Protein AF-A0A7W1HL58-F1 (afdb_monomer)

Radius of gyration: 35.04 Å; Cα contacts (8 Å, |Δi|>4): 341; chains: 1; bounding box: 116×53×66 Å

Secondary structure (DSSP, 8-state):
-B-SSEEEEEE-STT-EEEE-S-EEEBSSSEEEEEESEEEE-TT-EEEE-SSSPBEEEE-EETTTEESEESSSTT--SSSS-EEEET-BPPPEEGGGSPPSS--S---------S--------EEEEE-TTS-EEEEE---SHHHHHHHHTTPPP-TTS-------------STT-----------------------------

Mean predicted aligned error: 19.6 Å

Structure (mmCIF, N/CA/C/O backbone):
data_AF-A0A7W1HL58-F1
#
_entry.id   AF-A0A7W1HL58-F1
#
loop_
_atom_site.group_PDB
_atom_site.id
_atom_site.type_symbol
_atom_site.label_atom_id
_atom_site.label_alt_id
_atom_site.label_comp_id
_atom_site.label_asym_id
_atom_site.label_entity_id
_atom_site.label_seq_id
_atom_site.pdbx_PDB_ins_code
_atom_site.Cartn_x
_atom_site.Cartn_y
_atom_site.Cartn_z
_atom_site.occupancy
_atom_site.B_iso_or_equiv
_atom_site.auth_seq_id
_atom_site.auth_comp_id
_atom_site.auth_asym_id
_atom_site.auth_atom_id
_atom_site.pdbx_PDB_model_num
ATOM 1 N N . LEU A 1 1 ? -5.766 -13.980 3.258 1.00 51.47 1 LEU A N 1
ATOM 2 C CA . LEU A 1 1 ? -4.851 -13.888 2.097 1.00 51.47 1 LEU A CA 1
ATOM 3 C C . LEU A 1 1 ? -3.418 -14.002 2.617 1.00 51.47 1 LEU A C 1
ATOM 5 O O . LEU A 1 1 ? -3.117 -13.333 3.598 1.00 51.47 1 LEU A O 1
ATOM 9 N N . SER A 1 2 ? -2.584 -14.873 2.043 1.00 45.75 2 SER A N 1
ATOM 10 C CA . SER A 1 2 ? -1.165 -15.044 2.405 1.00 45.75 2 SER A CA 1
ATOM 11 C C . SER A 1 2 ? -0.360 -15.194 1.118 1.00 45.75 2 SER A C 1
ATOM 13 O O . SER A 1 2 ? -0.810 -15.899 0.219 1.00 45.75 2 SER A O 1
ATOM 15 N N . ALA A 1 3 ? 0.784 -14.522 1.026 1.00 51.44 3 ALA A N 1
ATOM 16 C CA . ALA A 1 3 ? 1.720 -14.614 -0.092 1.00 51.44 3 ALA A CA 1
ATOM 17 C C . ALA A 1 3 ? 3.081 -15.095 0.429 1.00 51.44 3 ALA A C 1
ATOM 19 O O . ALA A 1 3 ? 3.413 -14.829 1.585 1.00 51.44 3 ALA A O 1
ATOM 20 N N . ASP A 1 4 ? 3.863 -15.782 -0.403 1.00 55.06 4 ASP A N 1
ATOM 21 C CA . ASP A 1 4 ? 5.138 -16.379 0.023 1.00 55.06 4 ASP A CA 1
ATOM 22 C C . ASP A 1 4 ? 6.312 -15.379 0.025 1.00 55.06 4 ASP A C 1
ATOM 24 O O . ASP A 1 4 ? 7.315 -15.609 0.697 1.00 55.06 4 ASP A O 1
ATOM 28 N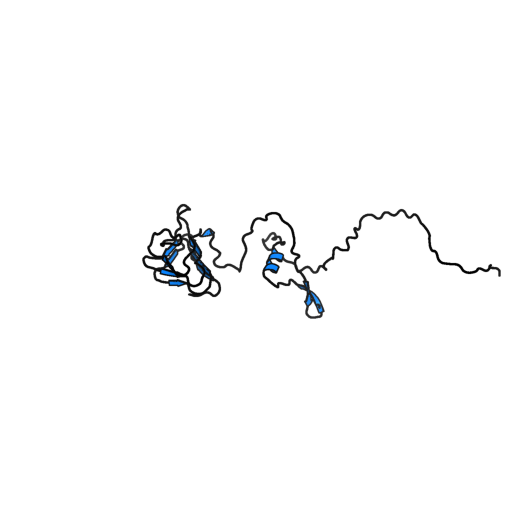 N . THR A 1 5 ? 6.182 -14.233 -0.658 1.00 68.81 5 THR A N 1
ATOM 29 C CA . THR A 1 5 ? 7.213 -13.170 -0.703 1.00 68.81 5 THR A CA 1
ATOM 30 C C . THR A 1 5 ? 6.641 -11.761 -0.541 1.00 68.81 5 THR A C 1
ATOM 32 O O . THR A 1 5 ? 7.075 -11.026 0.350 1.00 68.81 5 THR A O 1
ATOM 35 N N . THR A 1 6 ? 5.610 -11.397 -1.312 1.00 73.38 6 THR A N 1
ATOM 36 C CA . THR A 1 6 ? 4.953 -10.076 -1.236 1.00 73.38 6 THR A CA 1
ATOM 37 C C . THR A 1 6 ? 3.450 -10.193 -1.483 1.00 73.38 6 THR A C 1
ATOM 39 O O . THR A 1 6 ? 3.025 -10.866 -2.416 1.00 73.38 6 THR A O 1
ATOM 42 N N . LEU A 1 7 ? 2.634 -9.523 -0.667 1.00 84.88 7 LEU A N 1
ATOM 43 C CA . LEU A 1 7 ? 1.196 -9.361 -0.895 1.00 84.88 7 LEU A CA 1
ATOM 44 C C . LEU A 1 7 ? 0.950 -7.933 -1.374 1.00 84.88 7 LEU A C 1
ATOM 46 O O . LEU A 1 7 ? 1.293 -6.980 -0.676 1.00 84.88 7 LEU A O 1
ATOM 50 N N . LYS A 1 8 ? 0.359 -7.806 -2.560 1.00 87.81 8 LYS A N 1
ATOM 51 C CA . LYS A 1 8 ? 0.122 -6.538 -3.249 1.00 87.81 8 LYS A CA 1
ATOM 52 C C . LYS A 1 8 ? -1.385 -6.318 -3.416 1.00 87.81 8 LYS A C 1
ATOM 54 O O . LYS A 1 8 ? -2.057 -7.163 -4.002 1.00 87.81 8 LYS A O 1
ATOM 59 N N . LEU A 1 9 ? -1.909 -5.203 -2.910 1.00 90.94 9 LEU A N 1
ATOM 60 C CA . LEU A 1 9 ? -3.260 -4.710 -3.199 1.00 90.94 9 LEU A CA 1
ATOM 61 C C . LEU A 1 9 ? -3.124 -3.459 -4.063 1.00 90.94 9 LEU A C 1
ATOM 63 O O . LEU A 1 9 ? -2.576 -2.461 -3.602 1.00 90.94 9 LEU A O 1
ATOM 67 N N . TYR A 1 10 ? -3.554 -3.541 -5.320 1.00 90.06 10 TYR A N 1
ATOM 68 C CA . TYR A 1 10 ? -3.272 -2.520 -6.328 1.00 90.06 10 TYR A CA 1
ATOM 69 C C . TYR A 1 10 ? -4.544 -2.062 -7.028 1.00 90.06 10 TYR A C 1
ATOM 71 O O . TYR A 1 10 ? -5.264 -2.866 -7.617 1.00 90.06 10 TYR A O 1
ATOM 79 N N . ALA A 1 11 ? -4.754 -0.751 -7.017 1.00 90.94 11 ALA A N 1
ATOM 80 C CA . ALA A 1 11 ? -5.678 -0.048 -7.891 1.00 90.94 11 ALA A CA 1
ATOM 81 C C . ALA A 1 11 ? -4.971 1.191 -8.482 1.00 90.94 11 ALA A C 1
ATOM 83 O O . ALA A 1 11 ? -5.331 2.317 -8.149 1.00 90.94 11 ALA A O 1
ATOM 84 N N . PRO A 1 12 ? -3.920 1.021 -9.312 1.00 69.25 12 PRO A N 1
ATOM 85 C CA . PRO A 1 12 ? -3.182 2.138 -9.887 1.00 69.25 12 PRO A CA 1
ATOM 86 C C . PRO A 1 12 ? -4.006 2.771 -11.011 1.00 69.25 12 PRO A C 1
ATOM 88 O O . PRO A 1 12 ? -4.249 2.180 -12.061 1.00 69.25 12 PRO A O 1
ATOM 91 N N . GLY A 1 13 ? -4.470 3.986 -10.777 1.00 75.81 13 GLY A N 1
ATOM 92 C CA . GLY A 1 13 ? -5.226 4.786 -11.728 1.00 75.81 13 GLY A CA 1
ATOM 93 C C . GLY A 1 13 ? -5.722 6.037 -11.025 1.00 75.81 13 GLY A C 1
ATOM 94 O O . GLY A 1 13 ? -5.909 6.013 -9.816 1.00 75.81 13 GLY A O 1
ATOM 95 N N . SER A 1 14 ? -5.972 7.120 -11.759 1.00 79.94 14 SER A N 1
ATOM 96 C CA . SER A 1 14 ? -6.333 8.421 -11.166 1.00 79.94 14 SER A CA 1
ATOM 97 C C . SER A 1 14 ? -7.662 8.438 -10.392 1.00 79.94 14 SER A C 1
ATOM 99 O O . SER A 1 14 ? -7.991 9.446 -9.785 1.00 79.94 14 SER A O 1
ATOM 101 N N . ASN A 1 15 ? -8.429 7.341 -10.423 1.00 84.88 15 ASN A N 1
ATOM 102 C CA . ASN A 1 15 ? -9.637 7.112 -9.615 1.00 84.88 15 ASN A CA 1
ATOM 103 C C . ASN A 1 15 ? -9.564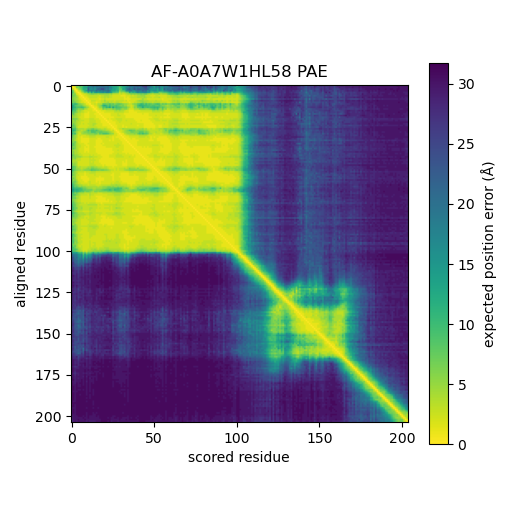 5.778 -8.845 1.00 84.88 15 ASN A C 1
ATOM 105 O O . ASN A 1 15 ? -10.584 5.185 -8.503 1.00 84.88 15 ASN A O 1
ATOM 109 N N . GLY A 1 16 ? -8.359 5.238 -8.677 1.00 92.00 16 GLY A N 1
ATOM 110 C CA . GLY A 1 16 ? -8.130 3.956 -8.038 1.00 92.00 16 GLY A CA 1
ATOM 111 C C . GLY A 1 16 ? -8.489 3.990 -6.561 1.00 92.00 16 GLY A C 1
ATOM 112 O O . GLY A 1 16 ? -8.022 4.855 -5.826 1.00 92.00 16 GLY A O 1
ATOM 113 N N . LEU A 1 17 ? -9.302 3.039 -6.117 1.00 93.81 17 LEU A N 1
ATOM 114 C CA . LEU A 1 17 ? -9.847 3.034 -4.768 1.00 93.81 17 LEU A CA 1
ATOM 115 C C . LEU A 1 17 ? -9.660 1.662 -4.124 1.00 93.81 17 LEU A C 1
ATOM 117 O O . LEU A 1 17 ? -9.978 0.635 -4.724 1.00 93.81 17 LEU A O 1
ATOM 121 N N . ILE A 1 18 ? -9.171 1.659 -2.886 1.00 96.94 18 ILE A N 1
ATOM 122 C CA . ILE A 1 18 ? -9.162 0.486 -2.012 1.00 96.94 18 ILE A CA 1
ATOM 123 C C . ILE A 1 18 ? -9.920 0.848 -0.736 1.00 96.94 18 ILE A C 1
ATOM 125 O O . ILE A 1 18 ? -9.506 1.741 0.002 1.00 96.94 18 ILE A O 1
ATOM 129 N N . GLU A 1 19 ? -11.008 0.129 -0.462 1.00 97.06 19 GLU A N 1
ATOM 130 C CA . GLU A 1 19 ? -11.821 0.314 0.742 1.00 97.06 19 GLU A CA 1
ATOM 131 C C . GLU A 1 19 ? -11.810 -0.941 1.608 1.00 97.06 19 GLU A C 1
ATOM 133 O O . GLU A 1 19 ? -12.173 -2.037 1.173 1.00 97.06 19 GLU A O 1
ATOM 138 N N . PHE A 1 20 ? -11.438 -0.768 2.871 1.00 97.88 20 PHE A N 1
ATOM 139 C CA . PHE A 1 20 ? -11.593 -1.788 3.894 1.00 97.88 20 PHE A CA 1
ATOM 140 C C . PHE A 1 20 ? -12.886 -1.524 4.655 1.00 97.88 20 PHE A C 1
ATOM 142 O O . PHE A 1 20 ? -12.957 -0.648 5.517 1.00 97.88 20 PHE A O 1
ATOM 149 N N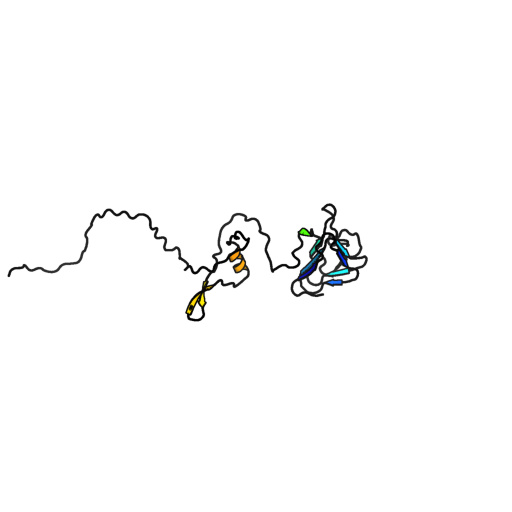 . ILE A 1 21 ? -13.910 -2.305 4.317 1.00 97.19 21 ILE A N 1
ATOM 150 C CA . ILE A 1 21 ? -15.265 -2.162 4.868 1.00 97.19 21 ILE A CA 1
ATOM 151 C C . ILE A 1 21 ? -15.540 -3.070 6.070 1.00 97.19 21 ILE A C 1
ATOM 153 O O . ILE A 1 21 ? -16.595 -3.002 6.694 1.00 97.19 21 ILE A O 1
ATOM 157 N N . SER A 1 22 ? -14.597 -3.954 6.377 1.00 97.62 22 SER A N 1
ATOM 158 C CA . SER A 1 22 ? -14.677 -4.929 7.457 1.00 97.62 22 SER A CA 1
ATOM 159 C C . SER A 1 22 ? -13.280 -5.262 7.955 1.00 97.62 22 SER A C 1
ATOM 161 O O . SER A 1 22 ? -12.301 -5.054 7.238 1.00 97.62 22 SER A O 1
ATOM 163 N N . ASN A 1 23 ? -13.186 -5.844 9.149 1.00 95.81 23 ASN A N 1
ATOM 164 C CA . ASN A 1 23 ? -11.908 -6.288 9.700 1.00 95.81 23 ASN A CA 1
ATOM 165 C C . ASN A 1 23 ? -11.234 -7.301 8.767 1.00 95.81 23 ASN A C 1
ATOM 167 O O . ASN A 1 23 ? -11.836 -8.306 8.385 1.00 95.81 23 ASN A O 1
ATOM 171 N N . VAL A 1 24 ? -9.978 -7.038 8.410 1.00 95.50 24 VAL A N 1
ATOM 172 C CA . VAL A 1 24 ? -9.198 -7.857 7.473 1.00 95.50 24 VAL A CA 1
ATOM 173 C C . VAL A 1 24 ? -7.841 -8.162 8.084 1.00 95.50 24 VAL A C 1
ATOM 175 O O . VAL A 1 24 ? -7.198 -7.281 8.643 1.00 95.50 24 VAL A O 1
ATOM 178 N N . THR A 1 25 ? -7.368 -9.396 7.916 1.00 93.94 25 THR A N 1
ATOM 179 C CA . THR A 1 25 ? -5.980 -9.763 8.223 1.00 93.94 25 THR A CA 1
ATOM 180 C C . THR A 1 25 ? -5.207 -10.004 6.933 1.00 93.94 25 THR A C 1
ATOM 182 O O . THR A 1 25 ? -5.484 -10.952 6.187 1.00 93.94 25 THR A O 1
ATOM 185 N N . LEU A 1 26 ? -4.198 -9.169 6.692 1.00 90.38 26 LEU A N 1
ATOM 186 C CA . LEU A 1 26 ? -3.188 -9.377 5.659 1.00 90.38 26 LEU A CA 1
ATOM 187 C C . LEU A 1 26 ? -2.067 -10.224 6.276 1.00 90.38 26 LEU A C 1
ATOM 189 O O . LEU A 1 26 ? -1.137 -9.703 6.886 1.00 90.38 26 LEU A O 1
ATOM 193 N N . GLY A 1 27 ? -2.214 -11.549 6.195 1.00 84.25 27 GLY A N 1
ATOM 194 C CA . GLY A 1 27 ? -1.360 -12.518 6.887 1.00 84.25 27 GLY A CA 1
ATOM 195 C C . GLY A 1 27 ? -0.090 -12.914 6.127 1.00 84.25 27 GLY A C 1
ATOM 196 O O . GLY A 1 27 ? 0.188 -12.423 5.032 1.00 84.25 27 GLY A O 1
ATOM 197 N N . GLY A 1 28 ? 0.672 -13.837 6.720 1.00 81.62 28 GLY A N 1
ATOM 198 C CA . GLY A 1 28 ? 1.943 -14.334 6.180 1.00 81.62 28 GLY A CA 1
ATOM 199 C C . GLY A 1 28 ? 3.129 -13.412 6.479 1.00 81.62 28 GLY A C 1
ATOM 200 O O . GLY A 1 28 ? 2.944 -12.244 6.815 1.00 81.62 28 GLY A O 1
ATOM 201 N N . ASN A 1 29 ? 4.350 -13.934 6.337 1.00 79.25 29 ASN A N 1
ATOM 202 C CA . ASN A 1 29 ? 5.592 -13.195 6.614 1.00 79.25 29 ASN A CA 1
ATOM 203 C C . ASN A 1 29 ? 6.082 -12.337 5.427 1.00 79.25 29 ASN A C 1
ATOM 205 O O . ASN A 1 29 ? 7.200 -11.833 5.435 1.00 79.25 29 ASN A O 1
ATOM 209 N N . SER A 1 30 ? 5.261 -12.209 4.384 1.00 81.25 30 SER A N 1
ATOM 210 C CA . SER A 1 30 ? 5.563 -11.410 3.201 1.00 81.25 30 SER A CA 1
ATOM 211 C C . SER A 1 30 ? 5.546 -9.908 3.485 1.00 81.25 30 SER A C 1
ATOM 213 O O . SER A 1 30 ? 4.781 -9.448 4.339 1.00 81.25 30 SER A O 1
ATOM 215 N N . ALA A 1 31 ? 6.274 -9.129 2.683 1.00 85.19 31 ALA A N 1
ATOM 216 C CA . ALA A 1 31 ? 6.055 -7.683 2.614 1.00 85.19 31 ALA A CA 1
ATOM 217 C C . ALA A 1 31 ? 4.613 -7.386 2.156 1.00 85.19 31 ALA A C 1
ATOM 219 O O . ALA A 1 31 ? 4.027 -8.171 1.396 1.00 85.19 31 ALA A O 1
ATOM 220 N N . LYS A 1 32 ? 4.019 -6.288 2.637 1.00 90.44 32 LYS A N 1
ATOM 221 C CA . LYS A 1 32 ? 2.657 -5.863 2.283 1.00 90.44 32 LYS A CA 1
ATOM 222 C C . LYS A 1 32 ? 2.724 -4.508 1.595 1.00 90.44 32 LYS A C 1
ATOM 224 O O . LYS A 1 32 ? 3.268 -3.577 2.171 1.00 90.44 32 LYS A O 1
ATOM 229 N N . ILE A 1 33 ? 2.156 -4.413 0.398 1.00 93.56 33 ILE A N 1
ATOM 230 C CA . ILE A 1 33 ? 2.075 -3.166 -0.365 1.00 93.56 33 ILE A CA 1
ATOM 231 C C . ILE A 1 33 ? 0.608 -2.881 -0.673 1.00 93.56 33 ILE A C 1
ATOM 233 O O . ILE A 1 33 ? -0.096 -3.740 -1.213 1.00 93.56 33 ILE A O 1
ATOM 237 N N . ILE A 1 34 ? 0.162 -1.675 -0.334 1.00 95.94 34 ILE A N 1
ATOM 238 C CA . ILE A 1 34 ? -1.179 -1.160 -0.612 1.00 95.94 34 ILE A CA 1
ATOM 239 C C . ILE A 1 34 ? -1.008 0.095 -1.468 1.00 95.94 34 ILE A C 1
ATOM 241 O O . ILE A 1 34 ? -0.488 1.092 -0.980 1.00 95.94 34 ILE A O 1
ATOM 245 N N . ALA A 1 35 ? -1.418 0.044 -2.735 1.00 95.25 35 ALA A N 1
ATOM 246 C CA . ALA A 1 35 ? -1.222 1.133 -3.692 1.00 95.25 35 ALA A CA 1
ATOM 247 C C . ALA A 1 35 ? -2.522 1.470 -4.439 1.00 95.25 35 ALA A C 1
ATOM 249 O O . ALA A 1 35 ? -3.033 0.655 -5.212 1.00 95.25 35 ALA A O 1
ATOM 250 N N . ALA A 1 36 ? -3.058 2.671 -4.223 1.00 93.75 36 ALA A N 1
ATOM 251 C CA . ALA A 1 36 ? -4.260 3.186 -4.888 1.00 93.75 36 ALA A CA 1
ATOM 252 C C . ALA A 1 36 ? -4.309 4.712 -4.809 1.00 93.75 36 ALA A C 1
ATOM 254 O O . ALA A 1 36 ? -3.700 5.279 -3.916 1.00 93.75 36 ALA A O 1
ATOM 255 N N . GLU A 1 37 ? -5.055 5.393 -5.682 1.00 94.19 37 GLU A N 1
ATOM 256 C CA . GLU A 1 37 ? -5.216 6.856 -5.575 1.00 94.19 37 GLU A CA 1
ATOM 257 C C . GLU A 1 37 ? -5.806 7.246 -4.217 1.00 94.19 37 GLU A C 1
ATOM 259 O O . GLU A 1 37 ? -5.381 8.226 -3.613 1.00 94.19 37 GLU A O 1
ATOM 264 N N . THR A 1 38 ? -6.767 6.468 -3.719 1.00 96.06 38 THR A N 1
ATOM 265 C CA . THR A 1 38 ? -7.356 6.640 -2.391 1.00 96.06 38 THR A CA 1
ATOM 266 C C . THR A 1 38 ? -7.429 5.307 -1.661 1.00 96.06 38 THR A C 1
ATOM 268 O O . THR A 1 38 ? -7.880 4.298 -2.210 1.00 96.06 38 THR A O 1
ATOM 271 N N . VAL A 1 39 ? -7.009 5.310 -0.398 1.00 98.00 39 VAL A N 1
ATOM 272 C CA . VAL A 1 39 ? -7.149 4.172 0.514 1.00 98.00 39 VAL A CA 1
ATOM 273 C C . VAL A 1 39 ? -8.024 4.606 1.675 1.00 98.00 39 VAL A C 1
ATOM 275 O O . VAL A 1 39 ? -7.687 5.558 2.372 1.00 98.00 39 VAL A O 1
ATOM 278 N N . THR A 1 40 ? -9.116 3.888 1.912 1.00 98.38 40 THR A N 1
ATOM 279 C CA . THR A 1 40 ? -10.029 4.159 3.024 1.00 98.38 40 THR A CA 1
ATOM 280 C C . THR A 1 40 ? -10.147 2.931 3.912 1.00 98.38 40 THR A C 1
ATOM 282 O O . THR A 1 40 ? -10.415 1.829 3.434 1.00 98.38 40 THR A O 1
ATOM 285 N N . ILE A 1 41 ? -9.990 3.118 5.221 1.00 98.50 41 ILE A N 1
ATOM 286 C CA . ILE A 1 41 ? -10.387 2.125 6.223 1.00 98.50 41 ILE A CA 1
ATOM 287 C C . ILE A 1 41 ? -11.614 2.693 6.925 1.00 98.50 41 ILE A C 1
ATOM 289 O O . ILE A 1 41 ? -11.512 3.738 7.559 1.00 98.50 41 ILE A O 1
ATOM 293 N N . PHE A 1 42 ? -12.782 2.065 6.783 1.00 98.38 42 PHE A N 1
ATOM 294 C CA . PHE A 1 42 ? -14.009 2.627 7.353 1.00 98.38 42 PHE A CA 1
ATOM 295 C C . PHE A 1 42 ? -14.009 2.634 8.885 1.00 98.38 42 PHE A C 1
ATOM 297 O O . PHE A 1 42 ? -13.193 1.991 9.545 1.00 98.38 42 PHE A O 1
ATOM 304 N N . ASP A 1 43 ? -14.930 3.404 9.456 1.00 98.38 43 ASP A N 1
ATOM 305 C CA . ASP A 1 43 ? -15.030 3.582 10.898 1.00 98.38 43 ASP A CA 1
ATOM 306 C C . ASP A 1 43 ? -15.166 2.259 11.655 1.00 98.38 43 ASP A C 1
ATOM 308 O O . ASP A 1 43 ? -15.936 1.373 11.282 1.00 98.38 43 ASP A O 1
ATOM 312 N N . GLY A 1 44 ? -14.391 2.122 12.731 1.00 96.88 44 GLY A N 1
ATOM 313 C CA . GLY A 1 44 ? -14.340 0.900 13.536 1.00 96.88 44 GLY A CA 1
ATOM 314 C C . GLY A 1 44 ? -13.711 -0.318 12.844 1.00 96.88 44 GLY A C 1
ATOM 315 O O . GLY A 1 44 ? -13.675 -1.389 13.453 1.00 96.88 44 GLY A O 1
ATOM 316 N N . VAL A 1 45 ? -13.202 -0.186 11.612 1.00 98.56 45 VAL A N 1
ATOM 317 C CA . VAL A 1 45 ? -12.520 -1.272 10.898 1.00 98.56 45 VAL A CA 1
ATOM 318 C C . VAL A 1 45 ? -11.039 -1.320 11.268 1.00 98.56 45 VAL A C 1
ATOM 320 O O . VAL A 1 45 ? -10.326 -0.317 11.237 1.00 98.56 45 VAL A O 1
ATOM 323 N N . VAL A 1 46 ? -10.559 -2.527 11.567 1.00 98.12 46 VAL A N 1
ATOM 324 C CA . VAL A 1 46 ? -9.152 -2.818 11.843 1.00 98.12 46 VAL A CA 1
ATOM 325 C C . VAL A 1 46 ? -8.570 -3.700 10.743 1.00 98.12 46 VAL A C 1
ATOM 327 O O . VAL A 1 46 ? -9.000 -4.840 10.534 1.00 98.12 46 VAL A O 1
ATOM 330 N N . VAL A 1 47 ? -7.535 -3.194 10.074 1.00 98.12 47 VAL A N 1
ATOM 331 C CA . VAL A 1 47 ? -6.725 -3.961 9.122 1.00 98.12 47 VAL A CA 1
ATOM 332 C C . VAL A 1 47 ? -5.472 -4.463 9.834 1.00 98.12 47 VAL A C 1
ATOM 334 O O . VAL A 1 47 ? -4.552 -3.710 10.142 1.00 98.12 47 VAL A O 1
ATOM 337 N N . THR A 1 48 ? -5.423 -5.758 10.123 1.00 97.25 48 THR A N 1
ATOM 338 C CA . THR A 1 48 ? -4.298 -6.381 10.826 1.00 97.25 48 THR A CA 1
ATOM 339 C C . THR A 1 48 ? -3.205 -6.767 9.839 1.00 97.25 48 THR A C 1
ATOM 341 O O . THR A 1 48 ? -3.413 -7.626 8.977 1.00 97.25 48 THR A O 1
ATOM 344 N N . ILE A 1 49 ? -2.021 -6.178 9.997 1.00 96.19 49 ILE A N 1
ATOM 345 C CA . ILE A 1 49 ? -0.821 -6.552 9.251 1.00 96.19 49 ILE A CA 1
ATOM 346 C C . ILE A 1 49 ? -0.091 -7.652 10.022 1.00 96.19 49 ILE A C 1
ATOM 348 O O . ILE A 1 49 ? 0.436 -7.426 11.113 1.00 96.19 49 ILE A O 1
ATOM 352 N N . GLY A 1 50 ? -0.120 -8.869 9.476 1.00 88.19 50 GLY A N 1
ATOM 353 C CA . GLY A 1 50 ? 0.594 -10.018 10.025 1.00 88.19 50 GLY A CA 1
ATOM 354 C C . GLY A 1 50 ? 2.067 -10.043 9.610 1.00 88.19 50 GLY A C 1
ATOM 355 O O . GLY A 1 50 ? 2.432 -9.512 8.563 1.00 88.19 50 GLY A O 1
ATOM 356 N N . GLY A 1 51 ? 2.895 -10.719 10.411 1.00 87.19 51 GLY A N 1
ATOM 357 C CA . GLY A 1 51 ? 4.350 -10.762 10.235 1.00 87.19 51 GLY A CA 1
ATOM 358 C C . GLY A 1 51 ? 5.069 -9.715 11.090 1.00 87.19 51 GLY A C 1
ATOM 359 O O . GLY A 1 51 ? 4.469 -9.122 11.984 1.00 87.19 51 GLY A O 1
ATOM 360 N N . GLN A 1 52 ? 6.370 -9.530 10.847 1.00 87.19 52 GLN A N 1
ATOM 361 C CA . GLN A 1 52 ? 7.186 -8.555 11.589 1.00 87.19 52 GLN A CA 1
ATOM 362 C C . GLN A 1 52 ? 7.296 -7.188 10.904 1.00 87.19 52 GLN A C 1
ATOM 364 O O . GLN A 1 52 ? 7.670 -6.221 11.561 1.00 87.19 52 GLN A O 1
ATOM 369 N N . LEU A 1 53 ? 7.017 -7.109 9.600 1.00 88.88 53 LEU A N 1
ATOM 370 C CA . LEU A 1 53 ? 7.202 -5.889 8.817 1.00 88.88 53 LEU A CA 1
ATOM 371 C C . LEU A 1 53 ? 5.884 -5.107 8.698 1.00 88.88 53 LEU A C 1
ATOM 373 O O . LEU A 1 53 ? 4.856 -5.728 8.409 1.00 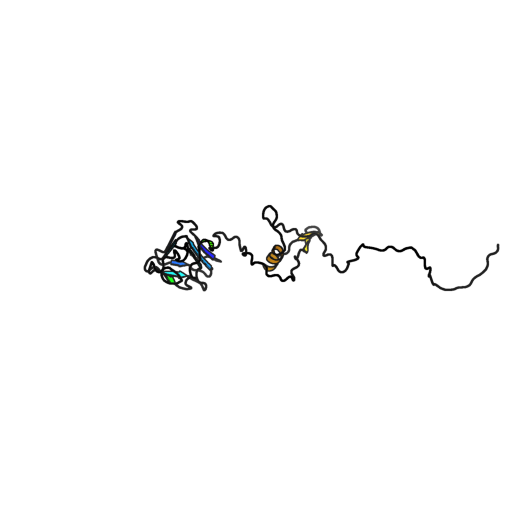88.88 53 LEU A O 1
ATOM 377 N N . PRO A 1 54 ? 5.900 -3.774 8.895 1.00 93.19 54 PRO A N 1
ATOM 378 C CA . PRO A 1 54 ? 4.749 -2.924 8.606 1.00 93.19 54 PRO A CA 1
ATOM 379 C C . PRO A 1 54 ? 4.403 -2.952 7.110 1.00 93.19 54 PRO A C 1
ATOM 381 O O . PRO A 1 54 ? 5.227 -3.322 6.273 1.00 93.19 54 PRO A O 1
ATOM 384 N N . ALA A 1 55 ? 3.175 -2.559 6.772 1.00 95.50 55 ALA A N 1
ATOM 385 C CA . ALA A 1 55 ? 2.764 -2.384 5.383 1.00 95.50 55 ALA A CA 1
ATOM 386 C C . ALA A 1 55 ? 3.279 -1.065 4.795 1.00 95.50 55 ALA A C 1
ATOM 388 O O . ALA A 1 55 ? 3.232 -0.028 5.457 1.00 95.50 55 ALA A O 1
ATOM 389 N N . ASP A 1 56 ? 3.683 -1.096 3.529 1.00 96.56 56 ASP A N 1
ATOM 390 C CA . ASP A 1 56 ? 3.948 0.100 2.737 1.00 96.56 56 ASP A CA 1
ATOM 391 C C . ASP A 1 56 ? 2.653 0.565 2.063 1.00 96.56 56 ASP A C 1
ATOM 393 O O . ASP A 1 56 ? 1.940 -0.225 1.432 1.00 96.56 56 ASP A O 1
ATOM 397 N N . VAL A 1 57 ? 2.337 1.851 2.219 1.00 97.44 57 VAL A N 1
ATOM 398 C CA . VAL A 1 57 ? 1.109 2.466 1.708 1.00 97.44 57 VAL A CA 1
ATOM 399 C C . VAL A 1 57 ? 1.475 3.564 0.719 1.00 97.44 57 VAL A C 1
ATOM 401 O O . VAL A 1 57 ? 2.251 4.460 1.043 1.00 97.44 57 VAL A O 1
ATOM 404 N N . TYR A 1 58 ? 0.893 3.502 -0.473 1.00 96.50 58 TYR A N 1
ATOM 405 C CA . TYR A 1 58 ? 1.107 4.461 -1.548 1.00 96.50 58 TYR A CA 1
ATOM 406 C C . TYR A 1 58 ? -0.231 5.051 -1.989 1.00 96.50 58 TYR A C 1
ATOM 408 O O . TYR A 1 58 ? -1.120 4.308 -2.420 1.00 96.50 58 TYR A O 1
ATOM 416 N N . THR A 1 59 ? -0.374 6.373 -1.870 1.00 96.12 59 THR A N 1
ATOM 417 C CA . THR A 1 59 ? -1.617 7.091 -2.188 1.00 96.12 59 THR A CA 1
ATOM 418 C C . THR A 1 59 ? -1.394 8.342 -3.014 1.00 96.12 59 THR A C 1
ATOM 420 O O . THR A 1 59 ? -0.294 8.888 -3.047 1.00 96.12 59 THR A O 1
ATOM 423 N N . GLY A 1 60 ? -2.455 8.840 -3.649 1.00 93.50 60 GLY A N 1
ATOM 424 C CA . GLY A 1 60 ? -2.464 10.212 -4.143 1.00 93.50 60 GLY A CA 1
ATOM 425 C C . GLY A 1 60 ? -2.359 11.214 -2.988 1.00 93.50 60 GLY A C 1
ATOM 426 O O . GLY A 1 60 ? -2.577 10.871 -1.821 1.00 93.50 60 GLY A O 1
ATOM 427 N N . PHE A 1 61 ? -2.025 12.461 -3.315 1.00 92.44 61 PHE A N 1
ATOM 428 C CA . PHE A 1 61 ? -1.919 13.558 -2.353 1.00 92.44 61 PHE A CA 1
ATOM 429 C C . PHE A 1 61 ? -2.796 14.730 -2.787 1.00 92.44 61 PHE A C 1
ATOM 431 O O . PHE A 1 61 ? -2.796 15.143 -3.947 1.00 92.44 61 PHE A O 1
ATOM 438 N N . GLU A 1 62 ? -3.544 15.291 -1.847 1.00 87.56 62 GLU A N 1
ATOM 439 C CA . GLU A 1 62 ? -4.271 16.541 -2.027 1.00 87.56 62 GLU A CA 1
ATOM 440 C C . GLU A 1 62 ? -3.351 17.716 -1.711 1.00 87.56 62 GLU A C 1
ATOM 442 O O . GLU A 1 62 ? -2.697 17.761 -0.667 1.00 87.56 62 GLU A O 1
ATOM 447 N N . GLY A 1 63 ? -3.246 18.653 -2.658 1.00 85.19 63 GLY A N 1
ATOM 448 C CA . GLY A 1 63 ? -2.359 19.812 -2.530 1.00 85.19 63 GLY A CA 1
ATOM 449 C C . GLY A 1 63 ? -0.867 19.467 -2.430 1.00 85.19 63 GLY A C 1
ATOM 450 O O . GLY A 1 63 ? -0.078 20.348 -2.118 1.00 85.19 63 GLY A O 1
ATOM 451 N N . GLY A 1 64 ? -0.478 18.210 -2.683 1.00 83.81 64 GLY A N 1
ATOM 452 C CA . GLY A 1 64 ? 0.900 17.723 -2.549 1.00 83.81 64 GLY A CA 1
ATOM 453 C C . GLY A 1 64 ? 1.362 17.461 -1.110 1.00 83.81 64 GLY A C 1
ATOM 454 O O . GLY A 1 64 ? 2.493 17.031 -0.919 1.00 83.81 64 GLY A O 1
ATOM 455 N N . GLU A 1 65 ? 0.509 17.687 -0.108 1.00 87.25 65 GLU A N 1
ATOM 456 C CA . GLU A 1 65 ? 0.892 17.603 1.311 1.00 87.25 65 GLU A CA 1
ATOM 457 C C . GLU A 1 65 ? 0.064 16.579 2.090 1.00 87.25 65 GLU A C 1
ATOM 459 O O . GLU A 1 65 ? 0.596 15.875 2.948 1.00 87.25 65 GLU A O 1
ATOM 464 N N . VAL A 1 66 ? -1.233 16.466 1.787 1.00 92.12 66 VAL A N 1
ATOM 465 C CA . VAL A 1 66 ? -2.150 15.605 2.540 1.00 92.12 66 VAL A CA 1
ATOM 466 C C . VAL A 1 66 ? -2.355 14.294 1.785 1.00 92.12 66 VAL A C 1
ATOM 468 O O . VAL A 1 66 ? -2.886 14.325 0.674 1.00 92.12 66 VAL A O 1
ATOM 471 N N . PRO A 1 67 ? -1.989 13.130 2.346 1.00 95.19 67 PRO A N 1
ATOM 472 C CA . PRO A 1 67 ? -2.236 11.863 1.678 1.00 95.19 67 PRO A CA 1
ATOM 473 C C . PRO A 1 67 ? -3.738 11.566 1.616 1.00 95.19 67 PRO A C 1
ATOM 475 O O . PRO A 1 67 ? -4.480 11.772 2.583 1.00 95.19 67 PRO A O 1
ATOM 478 N N . LYS A 1 68 ? -4.182 10.981 0.503 1.00 96.38 68 LYS A N 1
ATOM 479 C CA . LYS A 1 68 ? -5.525 10.405 0.318 1.00 96.38 68 LYS A CA 1
ATOM 480 C C . LYS A 1 68 ? -5.645 9.037 1.004 1.00 96.38 68 LYS A C 1
ATOM 482 O O . LYS A 1 68 ? -6.100 8.047 0.430 1.00 96.38 68 LYS A O 1
ATOM 487 N N . ALA A 1 69 ? -5.183 8.993 2.248 1.00 97.81 69 ALA A N 1
ATOM 488 C CA . ALA A 1 69 ? -5.126 7.842 3.130 1.00 97.81 69 ALA A CA 1
ATOM 489 C C . ALA A 1 69 ? -6.113 8.070 4.286 1.00 97.81 69 ALA A C 1
ATOM 491 O O . ALA A 1 69 ? -5.760 8.606 5.338 1.00 97.81 69 ALA A O 1
ATOM 492 N N . ASN A 1 70 ? -7.375 7.712 4.058 1.00 98.19 70 ASN A N 1
ATOM 493 C CA . ASN A 1 70 ? -8.507 7.979 4.941 1.00 98.19 70 ASN A CA 1
ATOM 494 C C . ASN A 1 70 ? -8.585 6.926 6.054 1.00 98.19 70 ASN A C 1
ATOM 496 O O . ASN A 1 70 ? -9.323 5.942 5.948 1.00 98.19 70 ASN A O 1
ATOM 500 N N . TYR A 1 71 ? -7.759 7.112 7.081 1.00 98.56 71 TYR A N 1
ATOM 501 C CA . TYR A 1 71 ? -7.719 6.316 8.309 1.00 98.56 71 TYR A CA 1
ATOM 502 C C . TYR A 1 71 ? -6.952 7.044 9.418 1.00 98.56 71 TYR A C 1
ATOM 504 O O . TYR A 1 71 ? -6.253 8.030 9.176 1.00 98.56 71 TYR A O 1
ATOM 512 N N . THR A 1 72 ? -7.080 6.554 10.650 1.00 98.38 72 THR A N 1
ATOM 513 C CA . THR A 1 72 ? -6.406 7.089 11.838 1.00 98.38 72 THR A CA 1
ATOM 514 C C . THR A 1 72 ? -5.082 6.370 12.111 1.00 98.38 72 THR A C 1
ATOM 516 O O . THR A 1 72 ? -5.002 5.138 12.088 1.00 98.38 72 THR A O 1
ATOM 519 N N . GLY A 1 73 ? -4.051 7.147 12.462 1.00 97.44 73 GLY A N 1
ATOM 520 C CA . GLY A 1 73 ? -2.713 6.644 12.793 1.00 97.44 73 GLY A CA 1
ATOM 521 C C . GLY A 1 73 ? -1.871 6.319 11.556 1.00 97.44 73 GLY A C 1
ATOM 522 O O . GLY A 1 73 ? -2.350 6.405 10.431 1.00 97.44 73 GLY A O 1
ATOM 523 N N . PHE A 1 74 ? -0.597 5.967 11.764 1.00 97.31 74 PHE A N 1
ATOM 524 C CA . PHE A 1 74 ? 0.326 5.521 10.702 1.00 97.31 74 PHE A CA 1
ATOM 525 C C . PHE A 1 74 ? 0.388 6.453 9.477 1.00 97.31 74 PHE A C 1
ATOM 527 O O . PHE A 1 74 ? 0.423 5.997 8.338 1.00 97.31 74 PHE A O 1
ATOM 534 N N . GLY A 1 75 ? 0.325 7.768 9.708 1.00 95.19 75 GLY A N 1
ATOM 535 C CA . GLY A 1 75 ? 0.376 8.783 8.652 1.00 95.19 75 GLY A CA 1
ATOM 536 C C . GLY A 1 75 ? -0.907 8.953 7.826 1.00 95.19 75 GLY A C 1
ATOM 537 O O . GLY A 1 75 ? -0.887 9.709 6.860 1.00 95.19 75 GLY A O 1
ATOM 538 N N . GLY A 1 76 ? -2.011 8.290 8.185 1.00 96.62 76 GLY A N 1
ATOM 539 C CA . GLY A 1 76 ? -3.329 8.580 7.619 1.00 96.62 76 GLY A CA 1
ATOM 540 C C . GLY A 1 76 ? -3.823 9.982 7.994 1.00 96.62 76 GLY A C 1
ATOM 541 O O . GLY A 1 76 ? -3.385 10.570 8.985 1.00 96.62 76 GLY A O 1
ATOM 542 N N . ASN A 1 77 ? -4.749 10.526 7.207 1.00 96.81 77 ASN A N 1
ATOM 543 C CA . ASN A 1 77 ? -5.255 11.891 7.378 1.00 96.81 77 ASN A CA 1
ATOM 544 C C . ASN A 1 77 ? -6.317 12.037 8.490 1.00 96.81 77 ASN A C 1
ATOM 546 O O . ASN A 1 77 ? -6.784 13.144 8.749 1.00 96.81 77 ASN A O 1
ATOM 550 N N . GLY A 1 78 ? -6.709 10.941 9.149 1.00 97.25 78 GLY A N 1
ATOM 551 C CA . GLY A 1 78 ? -7.666 10.947 10.258 1.00 97.25 78 GLY A CA 1
ATOM 552 C C . GLY A 1 78 ? -9.127 11.168 9.860 1.00 97.25 78 GLY A C 1
ATOM 553 O O . GLY A 1 78 ? -9.959 11.364 10.741 1.00 97.25 78 GLY A O 1
ATOM 554 N N . SER A 1 79 ? -9.472 11.121 8.567 1.00 97.75 79 SER A N 1
ATOM 555 C CA . SER A 1 79 ? -10.857 11.310 8.107 1.00 97.75 79 SER A CA 1
ATOM 556 C C . SER A 1 79 ? -11.819 10.207 8.571 1.00 97.75 79 SER A C 1
ATOM 558 O O . SER A 1 79 ? -13.031 10.418 8.545 1.00 97.75 79 SER A O 1
ATOM 560 N N . THR A 1 80 ? -11.306 9.043 8.971 1.00 98.44 80 THR A N 1
ATOM 561 C CA . THR A 1 80 ? -12.078 7.939 9.557 1.00 98.44 80 THR A CA 1
ATOM 562 C C . THR A 1 80 ? -11.370 7.405 10.802 1.00 98.44 80 THR A C 1
ATOM 564 O O . THR A 1 80 ? -10.162 7.575 10.985 1.00 98.44 80 THR A O 1
ATOM 567 N N . THR A 1 81 ? -12.116 6.699 11.647 1.00 98.50 81 THR A N 1
ATOM 568 C CA . THR A 1 81 ? -11.621 6.009 12.851 1.00 98.50 81 THR A CA 1
ATOM 569 C C . THR A 1 81 ? -11.031 4.625 12.569 1.00 98.50 81 THR A C 1
ATOM 571 O O . THR A 1 81 ? -10.496 3.994 13.482 1.00 98.50 81 THR A O 1
ATOM 574 N N . GLY A 1 82 ? -11.117 4.140 11.326 1.00 98.56 82 GLY A N 1
ATOM 575 C CA . GLY A 1 82 ? -10.468 2.900 10.911 1.00 98.56 82 GLY A CA 1
ATOM 576 C C . GLY A 1 82 ? -8.948 2.977 11.058 1.00 98.56 82 GLY A C 1
ATOM 577 O O . GLY A 1 82 ? -8.373 4.065 11.014 1.00 98.56 82 GLY A O 1
ATOM 578 N N . THR A 1 83 ? -8.272 1.845 11.265 1.00 98.62 83 THR A N 1
ATOM 579 C CA . THR A 1 83 ? -6.821 1.844 11.525 1.00 98.62 83 THR A CA 1
ATOM 580 C C . THR A 1 83 ? -6.121 0.534 11.152 1.00 98.62 83 THR A C 1
ATOM 582 O O . THR A 1 83 ? -6.757 -0.500 10.922 1.00 98.62 83 THR A O 1
ATOM 585 N N . PHE A 1 84 ? -4.788 0.573 11.124 1.00 98.31 84 PHE A N 1
ATOM 586 C CA . PHE A 1 84 ? -3.944 -0.614 11.031 1.00 98.31 84 PHE A CA 1
ATOM 587 C C . PHE A 1 84 ? -3.615 -1.185 12.418 1.00 98.31 84 PHE A C 1
ATOM 589 O O . PHE A 1 84 ? -3.506 -0.464 13.406 1.00 98.31 84 PHE A O 1
ATOM 596 N N . ALA A 1 85 ? -3.412 -2.498 12.493 1.00 97.56 85 ALA A N 1
ATOM 597 C CA . ALA A 1 85 ? -2.955 -3.202 13.692 1.00 97.56 85 ALA A CA 1
ATOM 598 C C . ALA A 1 85 ? -1.837 -4.205 13.363 1.00 97.56 85 ALA A C 1
ATOM 600 O O . ALA A 1 85 ? -1.432 -4.357 12.207 1.00 97.56 85 ALA A O 1
ATOM 601 N N . GLY A 1 86 ? -1.344 -4.917 14.379 1.00 95.75 86 GLY A N 1
ATOM 602 C CA . GLY A 1 86 ? -0.228 -5.852 14.228 1.00 95.75 86 GLY A CA 1
ATOM 603 C C . GLY A 1 86 ? 1.080 -5.099 14.009 1.00 95.75 86 GLY A C 1
ATOM 604 O O . GLY A 1 86 ? 1.414 -4.223 14.803 1.00 95.75 86 GLY A O 1
ATOM 605 N N . ALA A 1 87 ? 1.797 -5.412 12.929 1.00 94.81 87 ALA A N 1
ATOM 606 C CA . ALA A 1 87 ? 2.997 -4.663 12.556 1.00 94.81 87 ALA A CA 1
ATOM 607 C C . ALA A 1 87 ? 2.695 -3.210 12.125 1.00 94.81 87 ALA A C 1
ATOM 609 O O . ALA A 1 87 ? 3.609 -2.393 12.069 1.00 94.81 87 ALA A O 1
ATOM 610 N N . GLY A 1 88 ? 1.425 -2.872 11.865 1.00 97.12 88 GLY A N 1
ATOM 611 C CA . GLY A 1 88 ? 1.011 -1.524 11.479 1.00 97.12 88 GLY A CA 1
ATOM 612 C C . GLY A 1 88 ? 1.387 -1.176 10.038 1.00 97.12 88 GLY A C 1
ATOM 613 O O . GLY A 1 88 ? 1.586 -2.061 9.205 1.00 97.12 88 GLY A O 1
ATOM 614 N N . ALA A 1 89 ? 1.472 0.118 9.744 1.00 97.31 89 ALA A N 1
ATOM 615 C CA . ALA A 1 89 ? 1.846 0.636 8.431 1.00 97.31 89 ALA A CA 1
ATOM 616 C C . ALA A 1 89 ? 2.916 1.730 8.540 1.00 97.31 89 ALA A C 1
ATOM 618 O O . ALA A 1 89 ? 3.028 2.412 9.559 1.00 97.31 89 ALA A O 1
ATOM 619 N N . ASN A 1 90 ? 3.698 1.898 7.480 1.00 96.75 90 ASN A N 1
ATOM 620 C CA . ASN A 1 90 ? 4.557 3.059 7.299 1.00 96.75 90 ASN A CA 1
ATOM 621 C C . ASN A 1 90 ? 3.719 4.275 6.874 1.00 96.75 90 ASN A C 1
ATOM 623 O O . ASN A 1 90 ? 2.594 4.128 6.392 1.00 96.75 90 ASN A O 1
ATOM 627 N N . ASN A 1 91 ? 4.273 5.480 7.038 1.00 96.25 91 ASN A N 1
ATOM 628 C CA . ASN A 1 91 ? 3.609 6.699 6.572 1.00 96.25 91 ASN A CA 1
ATOM 629 C C . ASN A 1 91 ? 3.367 6.630 5.052 1.00 96.25 91 ASN A C 1
ATOM 631 O O . ASN A 1 91 ? 4.298 6.250 4.330 1.00 96.25 91 ASN A O 1
ATOM 635 N N . PRO A 1 92 ? 2.185 7.051 4.558 1.00 96.75 92 PRO A N 1
ATOM 636 C CA . PRO A 1 92 ? 1.877 7.035 3.136 1.00 96.75 92 PRO A CA 1
ATOM 637 C C . PRO A 1 92 ? 2.939 7.756 2.314 1.00 96.75 92 PRO A C 1
ATOM 639 O O . PRO A 1 92 ? 3.387 8.844 2.681 1.00 96.75 92 PRO A O 1
ATOM 642 N N . GLN A 1 93 ? 3.331 7.140 1.207 1.00 95.50 93 GLN A N 1
ATOM 643 C CA . GLN A 1 93 ? 4.198 7.730 0.194 1.00 95.50 93 GLN A CA 1
ATOM 644 C C . GLN A 1 93 ? 3.377 8.078 -1.058 1.00 95.50 93 GLN A C 1
ATOM 646 O O . GLN A 1 93 ? 2.280 7.534 -1.237 1.00 95.50 93 GLN A O 1
ATOM 651 N N . PRO A 1 94 ? 3.870 8.976 -1.925 1.00 93.25 94 PRO A N 1
ATOM 652 C CA . PRO A 1 94 ? 3.198 9.299 -3.178 1.00 93.25 94 PRO A CA 1
ATOM 653 C C . PRO A 1 94 ? 2.988 8.064 -4.064 1.00 93.25 94 PRO A C 1
ATOM 655 O O . PRO A 1 94 ? 3.835 7.171 -4.120 1.00 93.25 94 PRO A O 1
ATOM 658 N N . ILE A 1 95 ? 1.852 7.990 -4.764 1.00 88.38 95 ILE A N 1
ATOM 659 C CA . ILE A 1 95 ? 1.503 6.839 -5.613 1.00 88.38 95 ILE A CA 1
ATOM 660 C C . ILE A 1 95 ? 2.496 6.632 -6.762 1.00 88.38 95 ILE A C 1
ATOM 662 O O . ILE A 1 95 ? 2.685 5.508 -7.219 1.00 88.38 95 ILE A O 1
ATOM 666 N N . GLU A 1 96 ? 3.172 7.691 -7.202 1.00 88.00 96 GLU A N 1
ATOM 667 C CA . GLU A 1 96 ? 4.252 7.636 -8.186 1.00 88.00 96 GLU A CA 1
ATOM 668 C C . GLU A 1 96 ? 5.511 6.906 -7.691 1.00 88.00 96 GLU A C 1
ATOM 670 O O . GLU A 1 96 ? 6.288 6.424 -8.515 1.00 88.00 96 GLU A O 1
ATOM 675 N N . ASP A 1 97 ? 5.694 6.779 -6.373 1.00 88.00 97 ASP A N 1
ATOM 676 C CA . ASP A 1 97 ? 6.778 6.006 -5.758 1.00 88.00 97 ASP A CA 1
ATOM 677 C C . ASP A 1 97 ? 6.380 4.546 -5.499 1.00 88.00 97 ASP A C 1
ATOM 679 O O . ASP A 1 97 ? 7.206 3.748 -5.041 1.00 88.00 97 ASP A O 1
ATOM 683 N N . ALA A 1 98 ? 5.125 4.176 -5.786 1.00 85.94 98 ALA A N 1
ATOM 684 C CA . ALA A 1 98 ? 4.675 2.803 -5.639 1.00 85.94 98 ALA A CA 1
ATOM 685 C C . ALA A 1 98 ? 5.512 1.884 -6.540 1.00 85.94 98 ALA A C 1
ATOM 687 O O . ALA A 1 98 ? 5.674 2.163 -7.735 1.00 85.94 98 ALA A O 1
ATOM 688 N N . PRO A 1 99 ? 6.008 0.749 -6.020 1.00 83.88 99 PRO A N 1
ATOM 689 C CA . PRO A 1 99 ? 6.673 -0.220 -6.870 1.00 83.88 99 PRO A CA 1
ATOM 690 C C . PRO A 1 99 ? 5.691 -0.715 -7.945 1.00 83.88 99 PRO A C 1
ATOM 692 O O . PRO A 1 99 ? 4.477 -0.746 -7.713 1.00 83.88 99 PRO A O 1
ATOM 695 N N . PRO A 1 100 ? 6.167 -1.135 -9.125 1.00 80.12 100 PRO A N 1
ATOM 696 C CA . PRO A 1 100 ? 5.308 -1.751 -10.128 1.00 80.12 100 PRO A CA 1
ATOM 697 C C . PRO A 1 100 ? 4.512 -2.932 -9.549 1.00 80.12 100 PRO A C 1
ATOM 699 O O . PRO A 1 100 ? 5.011 -3.680 -8.698 1.00 80.12 100 PRO A O 1
ATOM 702 N N . PHE A 1 101 ? 3.268 -3.119 -10.011 1.00 75.19 101 PHE A N 1
ATOM 703 C CA . PHE A 1 101 ? 2.461 -4.288 -9.632 1.00 75.19 101 PHE A CA 1
ATOM 704 C C . PHE A 1 101 ? 3.224 -5.573 -9.970 1.00 75.19 101 PHE A C 1
ATOM 706 O O . PHE A 1 101 ? 3.559 -6.368 -9.085 1.00 75.19 101 PHE A O 1
ATOM 713 N N . ASP A 1 102 ? 3.630 -5.667 -11.233 1.00 66.75 102 ASP A N 1
ATOM 714 C CA . ASP A 1 102 ? 4.566 -6.657 -11.733 1.00 66.75 102 ASP A CA 1
ATOM 715 C C . ASP A 1 102 ? 5.982 -6.089 -11.621 1.00 66.75 102 ASP A C 1
ATOM 717 O O . ASP A 1 102 ? 6.535 -5.521 -12.563 1.00 66.75 102 ASP A O 1
ATOM 721 N N . GLU A 1 103 ? 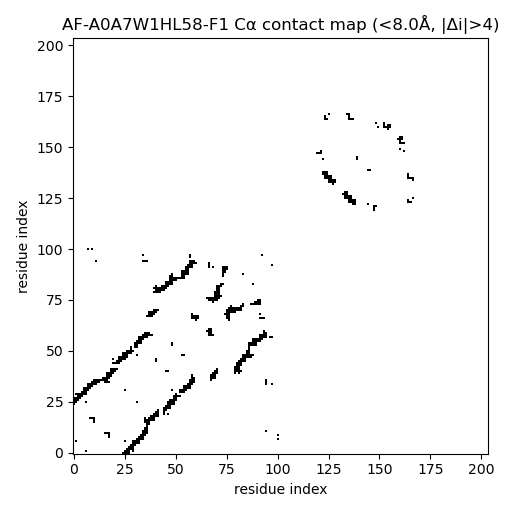6.595 -6.227 -10.450 1.00 51.72 103 GLU A N 1
ATOM 722 C CA . GLU A 1 103 ? 8.052 -6.253 -10.440 1.00 51.72 103 GLU A CA 1
ATOM 723 C C . GLU A 1 103 ? 8.466 -7.571 -11.091 1.00 51.72 103 GLU A C 1
ATOM 725 O O . GLU A 1 103 ? 8.350 -8.644 -10.496 1.00 51.72 103 GLU A O 1
ATOM 730 N N . ALA A 1 104 ? 9.007 -7.489 -12.308 1.00 43.84 104 ALA A N 1
ATOM 731 C CA . ALA A 1 104 ? 10.104 -8.388 -12.624 1.00 43.84 104 ALA A CA 1
ATOM 732 C C . ALA A 1 104 ? 11.132 -8.234 -11.485 1.00 43.84 104 ALA A C 1
ATOM 734 O O . ALA A 1 104 ? 11.372 -7.103 -11.056 1.00 43.84 104 ALA A O 1
ATOM 735 N N . PRO A 1 105 ? 11.688 -9.327 -10.945 1.00 33.25 105 PRO A N 1
ATOM 736 C CA . PRO A 1 105 ? 12.523 -9.277 -9.749 1.00 33.25 105 PRO A CA 1
ATOM 737 C C . PRO A 1 105 ? 13.616 -8.201 -9.886 1.00 33.25 105 PRO A C 1
ATOM 739 O O . PRO A 1 105 ? 14.473 -8.325 -10.751 1.00 33.25 105 PRO A O 1
ATOM 742 N N . PHE A 1 106 ? 13.536 -7.158 -9.046 1.00 32.78 106 PHE A N 1
ATOM 743 C CA . PHE A 1 106 ? 14.490 -6.058 -8.829 1.00 32.78 106 PHE A CA 1
ATOM 744 C C . PHE A 1 106 ? 15.172 -5.437 -10.070 1.00 32.78 106 PHE A C 1
ATOM 746 O O . PHE A 1 106 ? 16.157 -5.963 -10.586 1.00 32.78 106 PHE A O 1
ATOM 753 N N . VAL A 1 107 ? 14.787 -4.203 -10.421 1.00 34.44 107 VAL A N 1
ATOM 754 C CA . VAL A 1 107 ? 15.673 -3.255 -11.128 1.00 34.44 107 VAL A CA 1
ATOM 755 C C . VAL A 1 107 ? 16.056 -2.112 -10.172 1.00 34.44 107 VAL A C 1
ATOM 757 O O . VAL A 1 107 ? 15.231 -1.243 -9.899 1.00 34.44 107 VAL A O 1
ATOM 760 N N . PRO A 1 108 ? 17.268 -2.093 -9.584 1.00 36.03 108 PRO A N 1
ATOM 761 C CA . PRO A 1 108 ? 17.653 -1.017 -8.674 1.00 36.03 108 PRO A CA 1
ATOM 762 C C . PRO A 1 108 ? 17.785 0.332 -9.403 1.00 36.03 108 PRO A C 1
ATOM 764 O O . PRO A 1 108 ? 18.454 0.450 -10.430 1.00 36.03 108 PRO A O 1
ATOM 767 N N . LYS A 1 109 ? 17.148 1.357 -8.822 1.00 32.69 109 LYS A N 1
ATOM 768 C CA . LYS A 1 109 ? 17.247 2.786 -9.164 1.00 32.69 109 L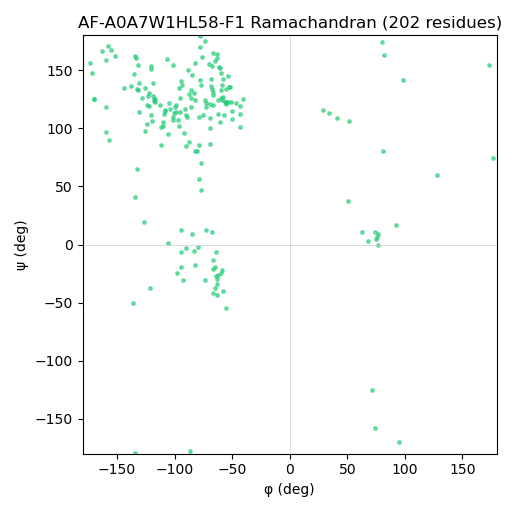YS A CA 1
ATOM 769 C C . LYS A 1 109 ? 18.718 3.216 -9.115 1.00 32.69 109 LYS A C 1
ATOM 771 O O . LYS A 1 109 ? 19.359 3.087 -8.075 1.00 32.69 109 LYS A O 1
ATOM 776 N N . ALA A 1 110 ? 19.251 3.707 -10.235 1.00 33.94 110 ALA A N 1
ATOM 777 C CA . ALA A 1 110 ? 20.642 4.138 -10.348 1.00 33.94 110 ALA A CA 1
ATOM 778 C C . ALA A 1 110 ? 20.972 5.217 -9.299 1.00 33.94 110 ALA A C 1
ATOM 780 O O . ALA A 1 110 ? 20.476 6.342 -9.372 1.00 33.94 110 ALA A O 1
ATOM 781 N N . VAL A 1 111 ? 21.813 4.874 -8.319 1.00 33.66 111 VAL A N 1
ATOM 782 C CA . VAL A 1 111 ? 22.469 5.859 -7.457 1.00 33.66 111 VAL A CA 1
ATOM 783 C C . VAL A 1 111 ? 23.556 6.537 -8.288 1.00 33.66 111 VAL A C 1
ATOM 785 O O . VAL A 1 111 ? 24.395 5.869 -8.890 1.00 33.66 111 VAL A O 1
ATOM 788 N N . ALA A 1 112 ? 23.506 7.866 -8.378 1.00 37.12 112 ALA A N 1
ATOM 789 C CA . ALA A 1 112 ? 24.504 8.641 -9.100 1.00 37.12 112 ALA A CA 1
ATOM 790 C C . ALA A 1 112 ? 25.902 8.323 -8.550 1.00 37.12 112 ALA A C 1
ATOM 792 O O . ALA A 1 112 ? 26.160 8.454 -7.352 1.00 37.12 112 ALA A O 1
ATOM 793 N N . SER A 1 113 ? 26.782 7.873 -9.443 1.00 33.28 113 SER A N 1
ATOM 794 C CA . SER A 1 113 ? 28.141 7.449 -9.140 1.00 33.28 113 SER A CA 1
ATOM 795 C C . SER A 1 113 ? 28.952 8.601 -8.544 1.00 33.28 113 SER A C 1
ATOM 797 O O . SER A 1 113 ? 29.392 9.508 -9.249 1.00 33.28 113 SER A O 1
ATOM 799 N N . GLY A 1 114 ? 29.184 8.537 -7.233 1.00 28.67 114 GLY A N 1
ATOM 800 C CA . GLY A 1 114 ? 30.339 9.163 -6.608 1.00 28.67 114 GLY A CA 1
ATOM 801 C C . GLY A 1 114 ? 31.599 8.444 -7.083 1.00 28.67 114 GLY A C 1
ATOM 802 O O . GLY A 1 114 ? 31.748 7.237 -6.917 1.00 28.67 114 GLY A O 1
ATOM 803 N N . THR A 1 115 ? 32.474 9.200 -7.730 1.00 42.81 115 THR A N 1
ATOM 804 C CA . THR A 1 115 ? 33.765 8.813 -8.293 1.00 42.81 115 THR A CA 1
ATOM 805 C C . THR A 1 115 ? 34.608 7.987 -7.313 1.00 42.81 115 THR A C 1
ATOM 807 O O . THR A 1 115 ? 34.957 8.468 -6.238 1.00 42.81 115 THR A O 1
ATOM 810 N N . GLY A 1 116 ? 34.994 6.767 -7.698 1.00 28.72 116 GLY A N 1
ATOM 811 C CA . GLY A 1 116 ? 35.879 5.927 -6.886 1.00 28.72 116 GLY A CA 1
ATOM 812 C C . GLY A 1 116 ? 36.103 4.543 -7.486 1.00 28.72 116 GLY A C 1
ATOM 813 O O . GLY A 1 116 ? 35.543 3.559 -7.025 1.00 28.72 116 GLY A O 1
ATOM 814 N N . ALA A 1 117 ? 36.907 4.472 -8.544 1.00 47.84 117 ALA A N 1
ATOM 815 C CA . ALA A 1 117 ? 37.274 3.235 -9.222 1.00 47.84 117 ALA A CA 1
ATOM 816 C C . ALA A 1 117 ? 38.040 2.262 -8.306 1.00 47.84 117 ALA A C 1
ATOM 818 O O . ALA A 1 117 ? 39.120 2.626 -7.849 1.00 47.84 117 ALA A O 1
ATOM 819 N N . THR A 1 118 ? 37.570 1.016 -8.129 1.00 39.53 118 THR A N 1
ATOM 820 C CA . THR A 1 118 ? 38.412 -0.205 -8.059 1.00 39.53 118 THR A CA 1
ATOM 821 C C . THR A 1 118 ? 37.560 -1.491 -8.097 1.00 39.53 118 THR A C 1
ATOM 823 O O . THR A 1 118 ? 36.746 -1.706 -7.211 1.00 39.53 118 THR A O 1
ATOM 826 N N . GLY A 1 119 ? 37.834 -2.410 -9.033 1.00 42.91 119 GLY A N 1
ATOM 827 C CA . GLY A 1 119 ? 37.551 -3.845 -8.848 1.00 42.91 119 GLY A CA 1
ATOM 828 C C . GLY A 1 119 ? 36.261 -4.411 -9.461 1.00 42.91 119 GLY A C 1
ATOM 829 O O . GLY A 1 119 ? 35.213 -3.786 -9.433 1.00 42.91 119 GLY A O 1
ATOM 830 N N . GLY A 1 120 ? 36.364 -5.642 -9.983 1.00 37.34 120 GLY A N 1
ATOM 831 C CA . GLY A 1 120 ? 35.217 -6.452 -10.417 1.00 37.34 120 GLY A CA 1
ATOM 832 C C . GLY A 1 120 ? 35.329 -6.986 -11.844 1.00 37.34 120 GLY A C 1
ATOM 833 O O . GLY A 1 120 ? 34.505 -6.673 -12.693 1.00 37.34 120 GLY A O 1
ATOM 834 N N . GLY A 1 121 ? 36.363 -7.778 -12.144 1.00 43.44 121 GLY A N 1
ATOM 835 C CA . GLY A 1 121 ? 36.474 -8.444 -13.442 1.00 43.44 121 GLY A CA 1
ATOM 836 C C . GLY A 1 121 ? 35.281 -9.369 -13.705 1.00 43.44 121 GLY A C 1
ATOM 837 O O . GLY A 1 121 ? 34.990 -10.262 -12.914 1.00 43.44 121 GLY A O 1
ATOM 838 N N . THR A 1 122 ? 34.626 -9.167 -14.845 1.00 48.22 122 THR A N 1
ATOM 839 C CA . THR A 1 122 ? 33.597 -10.028 -15.438 1.00 48.22 122 THR A CA 1
ATOM 840 C C . THR A 1 122 ? 34.096 -11.480 -15.495 1.00 48.22 122 THR A C 1
ATOM 842 O O . THR A 1 122 ? 34.973 -11.807 -16.300 1.00 48.22 122 THR A O 1
ATOM 845 N N . SER A 1 123 ? 33.558 -12.370 -14.657 1.00 51.75 123 SER A N 1
ATOM 846 C CA . SER A 1 123 ? 33.973 -13.781 -14.610 1.00 51.75 123 SER A CA 1
ATOM 847 C C . SER A 1 123 ? 33.365 -14.569 -15.784 1.00 51.75 123 SER A C 1
ATOM 849 O O . SER A 1 123 ? 32.451 -15.377 -15.637 1.00 51.75 123 SER A O 1
ATOM 851 N N . THR A 1 124 ? 33.842 -14.291 -17.000 1.00 54.38 124 THR A N 1
ATOM 852 C CA . THR A 1 124 ? 33.556 -15.108 -18.190 1.00 54.38 124 THR A CA 1
ATOM 853 C C . THR A 1 124 ? 34.511 -16.297 -18.208 1.00 54.38 124 THR A C 1
ATOM 855 O O . THR A 1 124 ? 35.726 -16.129 -18.120 1.00 54.38 124 THR A O 1
ATOM 858 N N . SER A 1 125 ? 33.971 -17.514 -18.275 1.00 50.47 125 SER A N 1
ATOM 859 C CA . SER A 1 125 ? 34.769 -18.742 -18.258 1.00 50.47 125 SER A CA 1
ATOM 860 C C . SER A 1 125 ? 34.536 -19.552 -19.524 1.00 50.47 125 SER A C 1
ATOM 862 O O . SER A 1 125 ? 33.483 -19.486 -20.153 1.00 50.47 125 SER A O 1
ATOM 864 N N . VAL A 1 126 ? 35.529 -20.345 -19.906 1.00 53.66 126 VAL A N 1
ATOM 865 C CA . VAL A 1 126 ? 35.406 -21.303 -21.002 1.00 53.66 126 VAL A CA 1
ATOM 866 C C . VAL A 1 126 ? 35.135 -22.668 -20.384 1.00 53.66 126 VAL A C 1
ATOM 868 O O . VAL A 1 126 ? 35.997 -23.210 -19.695 1.00 53.66 126 VAL A O 1
ATOM 871 N N . VAL A 1 127 ? 33.949 -23.225 -20.627 1.00 54.62 127 VAL A N 1
ATOM 872 C CA . VAL A 1 127 ? 33.546 -24.541 -20.101 1.00 54.62 127 VAL A CA 1
ATOM 873 C C . VAL A 1 127 ? 33.664 -25.619 -21.181 1.00 54.62 127 VAL A C 1
ATOM 875 O O . VAL A 1 127 ? 33.606 -25.339 -22.382 1.00 54.62 127 VAL A O 1
ATOM 878 N N . ASN A 1 128 ? 33.845 -26.874 -20.766 1.00 54.78 128 ASN A N 1
ATOM 879 C CA . ASN A 1 128 ? 33.880 -28.008 -21.689 1.00 54.78 128 ASN A CA 1
ATOM 880 C C . ASN A 1 128 ? 32.447 -28.395 -22.085 1.00 54.78 128 ASN A C 1
ATOM 882 O O . ASN A 1 128 ? 31.690 -28.926 -21.276 1.00 54.78 128 ASN A O 1
ATOM 886 N N . GLY A 1 129 ? 32.080 -28.135 -23.338 1.00 54.91 129 GLY A N 1
ATOM 887 C CA . GLY A 1 129 ? 30.803 -28.537 -23.919 1.00 54.91 129 GLY A CA 1
ATOM 888 C C . GLY A 1 129 ? 30.762 -30.017 -24.313 1.00 54.91 129 GLY A C 1
ATOM 889 O O . GLY A 1 129 ? 31.781 -30.717 -24.346 1.00 54.91 129 GLY A O 1
ATOM 890 N N . ARG A 1 130 ? 29.562 -30.505 -24.659 1.00 44.50 130 ARG A N 1
ATOM 891 C CA . ARG A 1 130 ? 29.355 -31.883 -25.144 1.00 44.50 130 ARG A CA 1
ATOM 892 C C . ARG A 1 130 ? 30.244 -32.148 -26.370 1.00 44.50 130 ARG A C 1
ATOM 894 O O . ARG A 1 130 ? 30.166 -31.426 -27.361 1.00 44.50 130 ARG A O 1
ATOM 901 N N . GLY A 1 131 ? 31.097 -33.172 -26.285 1.00 58.59 131 GLY A N 1
ATOM 902 C CA . GLY A 1 131 ? 32.062 -33.537 -27.334 1.00 58.59 131 GLY A CA 1
ATOM 903 C C . GLY A 1 131 ? 33.459 -32.913 -27.201 1.00 58.59 131 GLY A C 1
ATOM 904 O O . GLY A 1 131 ? 34.194 -32.882 -28.182 1.00 58.59 131 GLY A O 1
ATOM 905 N N . GLY A 1 132 ? 33.833 -32.388 -26.026 1.00 56.97 132 GLY A N 1
ATOM 906 C CA . GLY A 1 132 ? 35.192 -31.885 -25.760 1.00 56.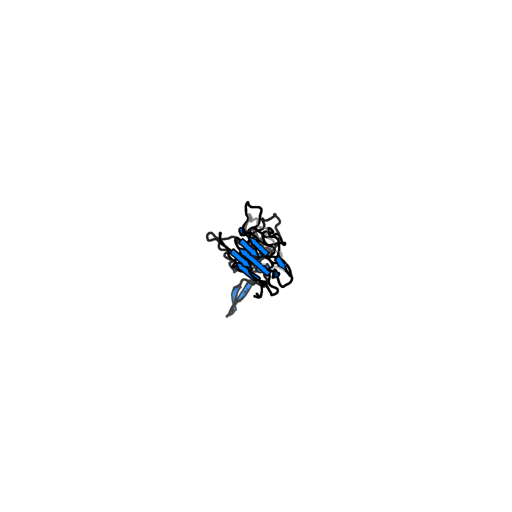97 132 GLY A CA 1
ATOM 907 C C . GLY A 1 132 ? 35.499 -30.512 -26.368 1.00 56.97 132 GLY A C 1
ATOM 908 O O . GLY A 1 132 ? 36.642 -30.059 -26.338 1.00 56.97 132 GLY A O 1
ATOM 909 N N . LYS A 1 133 ? 34.488 -29.825 -26.911 1.00 53.78 133 LYS A N 1
ATOM 910 C CA . LYS A 1 133 ? 34.630 -28.479 -27.476 1.00 53.78 133 LYS A CA 1
ATOM 911 C C . LYS A 1 133 ? 34.552 -27.430 -26.370 1.00 53.78 133 LYS A C 1
ATOM 913 O O . LYS A 1 133 ? 33.628 -27.444 -25.562 1.00 53.78 133 LYS A O 1
ATOM 918 N N . ARG A 1 134 ? 35.511 -26.503 -26.355 1.00 60.00 134 ARG A N 1
ATOM 919 C CA . ARG A 1 134 ? 35.505 -25.320 -25.485 1.00 60.00 134 ARG A CA 1
ATOM 920 C C . ARG A 1 134 ? 34.399 -24.367 -25.925 1.00 60.00 134 ARG A C 1
ATOM 922 O O . ARG A 1 134 ? 34.418 -23.920 -27.069 1.00 60.00 134 ARG A O 1
ATOM 929 N N . VAL A 1 135 ? 33.464 -24.063 -25.030 1.00 58.06 135 VAL A N 1
ATOM 930 C CA . VAL A 1 135 ? 32.383 -23.106 -25.288 1.00 58.06 135 VAL A CA 1
ATOM 931 C C . VAL A 1 135 ? 32.479 -21.936 -24.309 1.00 58.06 135 VAL A C 1
ATOM 933 O O . VAL A 1 135 ? 32.801 -22.149 -23.136 1.00 58.06 135 VAL A O 1
ATOM 936 N N . PRO A 1 136 ? 32.257 -20.696 -24.771 1.00 64.19 136 PRO A N 1
ATOM 937 C CA . PRO A 1 136 ? 32.191 -19.554 -23.875 1.00 64.19 136 PRO A CA 1
ATOM 938 C C . PRO A 1 136 ? 30.942 -19.680 -22.995 1.00 64.19 136 PRO A C 1
ATOM 940 O O . PRO A 1 136 ? 29.859 -20.003 -23.484 1.00 64.19 136 PRO A O 1
ATOM 943 N N . ALA A 1 137 ? 31.103 -19.455 -21.695 1.00 65.31 137 ALA A N 1
ATOM 944 C CA . ALA A 1 137 ? 30.025 -19.512 -20.722 1.00 65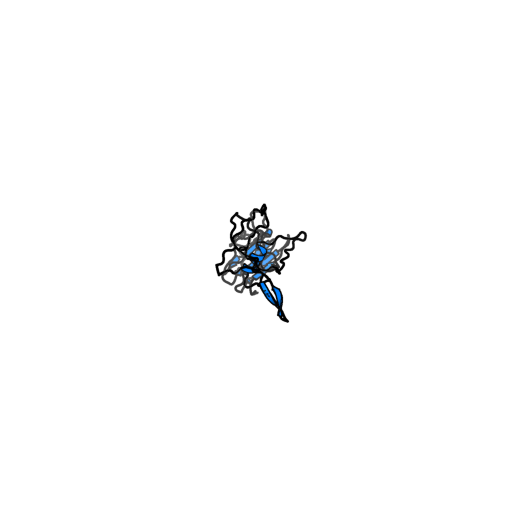.31 137 ALA A CA 1
ATOM 945 C C . ALA A 1 137 ? 30.083 -18.327 -19.759 1.00 65.31 137 ALA A C 1
ATOM 947 O O . ALA A 1 137 ? 31.146 -17.827 -19.379 1.00 65.31 137 ALA A O 1
ATOM 948 N N . ILE A 1 138 ? 28.893 -17.901 -19.356 1.00 74.00 138 ILE A N 1
ATOM 949 C CA . ILE A 1 138 ? 28.686 -16.950 -18.274 1.00 74.00 138 ILE A CA 1
ATOM 950 C C . ILE A 1 138 ? 28.293 -17.794 -17.070 1.00 74.00 138 ILE A C 1
ATOM 952 O O . ILE A 1 138 ? 27.254 -18.452 -17.091 1.00 74.00 138 ILE A O 1
ATOM 956 N N . ASN A 1 139 ? 29.149 -17.824 -16.056 1.00 66.69 139 ASN A N 1
ATOM 957 C CA . ASN A 1 139 ? 28.861 -18.535 -14.819 1.00 66.69 139 ASN A CA 1
ATOM 958 C C . ASN A 1 139 ? 28.285 -17.538 -13.815 1.00 66.69 139 ASN A C 1
ATOM 960 O O . ASN A 1 139 ? 28.906 -16.511 -13.557 1.00 66.69 139 ASN A O 1
ATOM 964 N N . ILE A 1 140 ? 27.114 -17.850 -13.263 1.00 71.81 140 ILE A N 1
ATOM 965 C CA . ILE A 1 140 ? 26.413 -17.015 -12.285 1.00 71.81 140 ILE A CA 1
ATOM 966 C C . ILE A 1 140 ? 26.276 -17.847 -11.013 1.00 71.81 140 ILE A C 1
ATOM 968 O O . ILE A 1 140 ? 25.510 -18.808 -10.984 1.00 71.81 140 ILE A O 1
ATOM 972 N N . GLY A 1 141 ? 27.065 -17.530 -9.990 1.00 61.62 141 GLY A N 1
ATOM 973 C CA . GLY A 1 141 ? 27.049 -18.231 -8.707 1.00 61.62 141 GLY A CA 1
ATOM 974 C C . GLY A 1 141 ? 26.210 -17.523 -7.648 1.00 61.62 141 GLY A C 1
ATOM 975 O O . GLY A 1 141 ? 25.739 -18.168 -6.714 1.00 61.62 141 GLY A O 1
ATOM 976 N N . ASN A 1 142 ? 26.023 -16.208 -7.774 1.00 50.28 142 ASN A N 1
ATOM 977 C CA . ASN A 1 142 ? 25.236 -15.392 -6.850 1.00 50.28 142 ASN A CA 1
ATOM 978 C C . ASN A 1 142 ? 24.754 -14.080 -7.510 1.00 50.28 142 ASN A C 1
ATOM 980 O O . ASN A 1 142 ? 25.181 -13.719 -8.605 1.00 50.28 142 ASN A O 1
ATOM 984 N N . THR A 1 143 ? 23.874 -13.345 -6.826 1.00 52.12 143 THR A N 1
ATOM 985 C CA . THR A 1 143 ? 23.303 -12.074 -7.313 1.00 52.12 143 THR A CA 1
ATOM 986 C C . THR A 1 143 ? 24.346 -10.968 -7.501 1.00 52.12 143 THR A C 1
ATOM 988 O O . THR A 1 143 ? 24.196 -10.130 -8.386 1.00 52.12 143 THR A O 1
ATOM 991 N N . GLY A 1 144 ? 25.431 -10.974 -6.723 1.00 59.84 144 GLY A N 1
ATOM 992 C CA . GLY A 1 144 ? 26.556 -10.056 -6.907 1.00 59.84 144 GLY A CA 1
ATOM 993 C C . GLY A 1 144 ? 27.269 -10.256 -8.246 1.00 59.84 144 GLY A C 1
ATOM 994 O O . GLY A 1 144 ? 27.667 -9.276 -8.870 1.00 59.84 144 GLY A O 1
ATOM 995 N N . ASP A 1 145 ? 27.341 -11.495 -8.745 1.00 64.38 145 ASP A N 1
ATOM 996 C CA . ASP A 1 145 ? 27.921 -11.788 -10.062 1.00 64.38 145 ASP A CA 1
ATOM 997 C C . ASP A 1 145 ? 27.090 -11.152 -11.187 1.00 64.38 145 ASP A C 1
ATOM 999 O O . ASP A 1 145 ? 27.649 -10.633 -12.147 1.00 64.38 145 ASP A O 1
ATOM 1003 N N . LEU A 1 146 ? 25.757 -11.133 -11.059 1.00 68.12 146 LEU A N 1
ATOM 1004 C CA . LEU A 1 146 ? 24.868 -10.463 -12.017 1.00 68.12 146 LEU A CA 1
ATOM 1005 C C . LEU A 1 146 ? 25.054 -8.945 -11.999 1.00 68.12 146 LEU A C 1
ATOM 1007 O O . LEU A 1 146 ? 25.108 -8.323 -13.056 1.00 68.12 146 LEU A O 1
ATOM 1011 N N . LEU A 1 147 ? 25.188 -8.357 -10.810 1.00 67.62 147 LEU A N 1
ATOM 1012 C CA . LEU A 1 147 ? 25.427 -6.922 -10.659 1.00 67.62 147 LEU A CA 1
ATOM 1013 C C . LEU A 1 147 ? 26.767 -6.519 -11.278 1.00 67.62 147 LEU A C 1
ATOM 1015 O O . LEU A 1 147 ? 26.816 -5.563 -12.044 1.00 67.62 147 LEU A O 1
ATOM 1019 N N . ALA A 1 148 ? 27.824 -7.299 -11.050 1.00 65.56 148 ALA A N 1
ATOM 1020 C CA . ALA A 1 148 ? 29.137 -7.062 -11.647 1.00 65.56 148 ALA A CA 1
ATOM 1021 C C . ALA A 1 148 ? 29.145 -7.198 -13.184 1.00 65.56 148 ALA A C 1
ATOM 1023 O O . ALA A 1 148 ? 29.967 -6.577 -13.857 1.00 65.56 148 ALA A O 1
ATOM 1024 N N . LEU A 1 149 ? 28.237 -7.996 -13.765 1.00 67.62 149 LEU A N 1
ATOM 1025 C CA . LEU A 1 149 ? 28.060 -8.078 -15.221 1.00 67.62 149 LEU A CA 1
ATOM 1026 C C . LEU A 1 149 ? 27.362 -6.842 -15.802 1.00 67.62 149 LEU A C 1
ATOM 1028 O O . LEU A 1 149 ? 27.610 -6.505 -16.958 1.00 67.62 149 LEU A O 1
ATOM 1032 N N . LEU A 1 150 ? 26.492 -6.192 -15.030 1.00 69.62 150 LEU A N 1
ATOM 1033 C CA . LEU A 1 150 ? 25.691 -5.050 -15.476 1.00 69.62 150 LEU A CA 1
ATOM 1034 C C . LEU A 1 150 ? 26.362 -3.702 -15.187 1.00 69.62 150 LEU A C 1
ATOM 1036 O O . LEU A 1 150 ? 26.204 -2.778 -15.978 1.00 69.62 150 LEU A O 1
ATOM 1040 N N . ASP A 1 151 ? 27.161 -3.610 -14.123 1.00 59.94 151 ASP A N 1
ATOM 1041 C CA . ASP A 1 151 ? 27.870 -2.394 -13.690 1.00 59.94 151 ASP A CA 1
ATOM 1042 C C . ASP A 1 151 ? 28.850 -1.845 -14.752 1.00 59.94 151 ASP A C 1
ATOM 1044 O O . ASP A 1 151 ? 29.125 -0.651 -14.815 1.00 59.94 151 ASP A O 1
ATOM 1048 N N . GLY A 1 152 ? 29.331 -2.704 -15.659 1.00 53.62 152 GLY A N 1
ATOM 1049 C CA . GLY A 1 152 ? 30.195 -2.319 -16.781 1.00 53.62 152 GLY A CA 1
ATOM 1050 C C . GLY A 1 152 ? 29.526 -2.313 -18.160 1.00 53.62 152 GLY A C 1
ATOM 1051 O O . GLY A 1 152 ? 30.210 -2.074 -19.158 1.00 53.62 152 GLY A O 1
ATOM 1052 N N . ALA A 1 153 ? 28.231 -2.628 -18.261 1.00 57.81 153 ALA A N 1
ATOM 1053 C CA . ALA A 1 153 ? 27.587 -2.905 -19.541 1.00 57.81 153 ALA A CA 1
ATOM 1054 C C . ALA A 1 153 ? 26.722 -1.730 -20.022 1.00 57.81 153 ALA A C 1
ATOM 1056 O O . ALA A 1 153 ? 25.719 -1.370 -19.412 1.00 57.81 153 ALA A O 1
ATOM 1057 N N . ALA A 1 154 ? 27.100 -1.136 -21.156 1.00 54.78 154 ALA A N 1
ATOM 1058 C CA . ALA A 1 154 ? 26.348 -0.042 -21.765 1.00 54.78 154 ALA A CA 1
ATOM 1059 C C . ALA A 1 154 ? 25.098 -0.557 -22.501 1.00 54.78 154 ALA A C 1
ATOM 1061 O O . ALA A 1 154 ? 25.161 -1.544 -23.241 1.00 54.78 154 ALA A O 1
ATOM 1062 N N . ALA A 1 155 ? 23.971 0.138 -22.330 1.00 63.81 155 ALA A N 1
ATOM 1063 C CA . ALA A 1 155 ? 22.750 -0.134 -23.081 1.00 63.81 155 ALA A CA 1
ATOM 1064 C C . ALA A 1 155 ? 22.922 0.241 -24.564 1.00 63.81 155 ALA A C 1
ATOM 1066 O O . ALA A 1 155 ? 23.486 1.286 -24.899 1.00 63.81 155 ALA A O 1
ATOM 1067 N N . GLY A 1 156 ? 22.440 -0.627 -25.453 1.00 59.09 156 GLY A N 1
ATOM 1068 C CA . GLY A 1 156 ? 22.435 -0.405 -26.893 1.00 59.09 156 GLY A CA 1
ATOM 1069 C C . GLY A 1 156 ? 21.382 0.619 -27.339 1.00 59.09 156 GLY A C 1
ATOM 1070 O O . GLY A 1 156 ? 20.561 1.062 -26.535 1.00 59.09 156 GLY A O 1
ATOM 1071 N N . PRO A 1 157 ? 21.357 0.980 -28.635 1.00 54.19 157 PRO A N 1
ATOM 1072 C CA . PRO A 1 157 ? 20.398 1.941 -29.191 1.00 54.19 157 PRO A CA 1
ATOM 1073 C C . PRO A 1 157 ? 18.924 1.545 -29.010 1.00 54.19 157 PRO A C 1
ATOM 1075 O O . PRO A 1 157 ? 18.051 2.404 -29.053 1.00 54.19 157 PRO A O 1
ATOM 1078 N N . ASP A 1 158 ? 18.644 0.255 -28.806 1.00 65.75 158 ASP A N 1
ATOM 1079 C CA . ASP A 1 158 ? 17.319 -0.291 -28.502 1.00 65.75 158 ASP A CA 1
ATOM 1080 C C . ASP A 1 158 ? 17.061 -0.448 -26.990 1.00 65.75 158 ASP A C 1
ATOM 1082 O O . ASP A 1 158 ? 16.108 -1.113 -26.586 1.00 65.75 158 ASP A O 1
ATOM 1086 N N . GLY A 1 159 ? 17.917 0.140 -26.149 1.00 61.84 159 GLY A N 1
ATOM 1087 C CA . GLY A 1 159 ? 17.828 0.098 -24.690 1.00 61.84 159 GLY A CA 1
ATOM 1088 C C . GLY A 1 159 ? 18.233 -1.240 -24.069 1.00 61.84 159 GLY A C 1
ATOM 1089 O O . GLY A 1 159 ? 18.119 -1.403 -22.856 1.00 61.84 159 GLY A O 1
ATOM 1090 N N . LYS A 1 160 ? 18.708 -2.210 -24.861 1.00 65.00 160 LYS A N 1
ATOM 1091 C CA . LYS A 1 160 ? 19.075 -3.542 -24.364 1.00 65.00 160 LYS A CA 1
ATOM 1092 C C . LYS A 1 160 ? 20.555 -3.642 -24.041 1.00 65.00 160 LYS A C 1
ATOM 1094 O O . LYS A 1 160 ? 21.409 -3.174 -24.790 1.00 65.00 160 LYS A O 1
ATOM 1099 N N . ILE A 1 161 ? 20.868 -4.335 -22.952 1.00 65.25 161 ILE A N 1
ATOM 1100 C CA . ILE A 1 161 ? 22.241 -4.674 -22.580 1.00 65.25 161 ILE A CA 1
ATOM 1101 C C . ILE A 1 161 ? 22.577 -6.039 -23.188 1.00 65.25 161 ILE A C 1
ATOM 1103 O O . ILE A 1 161 ? 21.959 -7.048 -22.851 1.00 65.25 161 ILE A O 1
ATOM 1107 N N . THR A 1 162 ? 23.552 -6.076 -24.100 1.00 65.62 162 THR A N 1
ATOM 1108 C CA . THR A 1 162 ? 24.008 -7.326 -24.730 1.00 65.62 162 THR A CA 1
ATOM 1109 C C . THR A 1 162 ? 25.303 -7.796 -24.080 1.00 65.62 162 THR A C 1
ATOM 1111 O O . THR A 1 162 ? 26.361 -7.202 -24.280 1.00 65.62 162 THR A O 1
ATOM 1114 N N . LEU A 1 163 ? 25.232 -8.894 -23.327 1.00 69.69 163 LEU A N 1
ATOM 1115 C CA . LEU A 1 163 ? 26.388 -9.513 -22.680 1.00 69.69 163 LEU A CA 1
ATOM 1116 C C . LEU A 1 163 ? 26.925 -10.643 -23.560 1.00 69.69 163 LEU A C 1
ATOM 1118 O O . LEU A 1 163 ? 26.264 -11.659 -23.766 1.00 69.69 163 LEU A O 1
ATOM 1122 N N . SER A 1 164 ? 28.136 -10.473 -24.084 1.00 63.19 164 SER A N 1
ATOM 1123 C CA . SER A 1 164 ? 28.808 -11.516 -24.861 1.00 63.19 164 SER A CA 1
ATOM 1124 C C . SER A 1 164 ? 29.802 -12.262 -23.982 1.00 63.19 164 SER A C 1
ATOM 1126 O O . SER A 1 164 ? 30.751 -11.671 -23.467 1.00 63.19 164 SER A O 1
ATOM 1128 N N . ALA A 1 165 ? 29.617 -13.573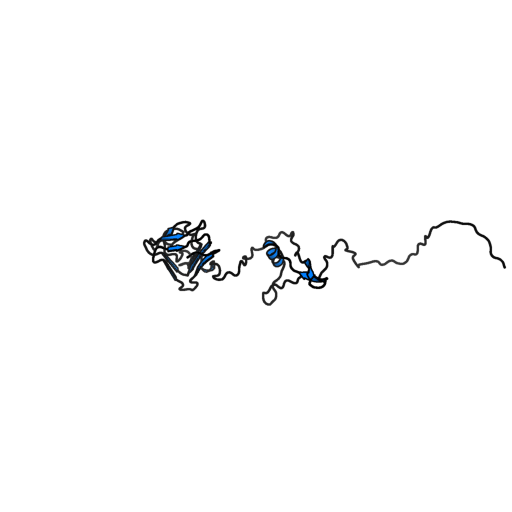 -23.832 1.00 59.41 165 ALA A N 1
ATOM 1129 C CA . ALA A 1 165 ? 30.620 -14.430 -23.217 1.00 59.41 165 ALA A CA 1
ATOM 1130 C C . ALA A 1 165 ? 31.889 -14.386 -24.082 1.00 59.41 165 ALA A C 1
ATOM 1132 O O . ALA A 1 165 ? 31.881 -14.817 -25.238 1.00 59.41 165 ALA A O 1
ATOM 1133 N N . SER A 1 166 ? 32.969 -13.802 -23.563 1.00 54.50 166 SER A N 1
ATOM 1134 C CA . SER A 1 166 ? 34.167 -13.612 -24.373 1.00 54.50 166 SER A CA 1
ATOM 1135 C C . SER A 1 166 ? 34.874 -14.954 -24.588 1.00 54.50 166 SER A C 1
ATOM 1137 O O . SER A 1 166 ? 35.355 -15.593 -23.655 1.00 54.50 166 SER A O 1
ATOM 1139 N N . THR A 1 167 ? 34.991 -15.394 -25.843 1.00 50.50 167 THR A N 1
ATOM 1140 C CA . THR A 1 167 ? 35.992 -16.397 -26.249 1.00 50.50 167 THR A CA 1
ATOM 1141 C C . THR A 1 167 ? 37.342 -15.696 -26.401 1.00 50.50 167 THR A C 1
ATOM 1143 O O . THR A 1 167 ? 37.954 -15.665 -27.462 1.00 50.50 167 THR A O 1
ATOM 1146 N N . GLY A 1 168 ? 37.779 -15.032 -25.337 1.00 43.78 168 GLY A N 1
ATOM 1147 C CA . GLY A 1 168 ? 39.028 -14.298 -25.294 1.00 43.78 168 GLY A CA 1
ATOM 1148 C C . GLY A 1 168 ? 39.828 -14.837 -24.136 1.00 43.78 168 GLY A C 1
ATOM 1149 O O . GLY A 1 168 ? 39.516 -14.533 -22.992 1.00 43.78 168 GLY A O 1
ATOM 1150 N N . ALA A 1 169 ? 40.836 -15.661 -24.433 1.00 43.84 169 ALA A N 1
ATOM 1151 C CA . ALA A 1 169 ? 41.848 -16.046 -23.462 1.00 43.84 169 ALA A CA 1
ATOM 1152 C C . ALA A 1 169 ? 42.212 -14.819 -22.626 1.00 43.84 169 ALA A C 1
ATOM 1154 O O . ALA A 1 169 ? 42.559 -13.792 -23.213 1.00 43.84 169 ALA A O 1
ATOM 1155 N N . SER A 1 170 ? 42.106 -14.934 -21.298 1.00 43.47 170 SER A N 1
ATOM 1156 C CA . SER A 1 170 ? 42.715 -13.993 -20.363 1.00 43.47 170 SER A CA 1
ATOM 1157 C C . SER A 1 170 ? 44.121 -13.705 -20.875 1.00 43.47 170 SER A C 1
ATOM 1159 O O . SER A 1 170 ? 45.023 -14.543 -20.789 1.00 43.47 170 SER A O 1
ATOM 1161 N N . ARG A 1 171 ? 44.289 -12.556 -21.534 1.00 45.66 171 ARG A N 1
ATOM 1162 C CA . ARG A 1 171 ? 45.603 -12.078 -21.925 1.00 45.66 171 ARG A CA 1
ATOM 1163 C C . ARG A 1 171 ? 46.151 -11.498 -20.646 1.00 45.66 171 ARG A C 1
ATOM 1165 O O . ARG A 1 171 ? 45.976 -10.318 -20.370 1.00 45.66 171 ARG A O 1
ATOM 1172 N N . ASN A 1 172 ? 46.748 -12.380 -19.850 1.00 41.62 172 ASN A N 1
ATOM 1173 C CA . ASN A 1 172 ? 47.643 -11.999 -18.781 1.00 41.62 172 ASN A CA 1
ATOM 1174 C C . ASN A 1 172 ? 48.566 -10.900 -19.329 1.00 41.62 172 ASN A C 1
ATOM 1176 O O . ASN A 1 172 ? 49.366 -11.138 -20.236 1.00 41.62 172 ASN A O 1
ATOM 1180 N N . SER A 1 173 ? 48.409 -9.686 -18.814 1.00 42.31 173 SER A N 1
ATOM 1181 C CA . SER A 1 173 ? 49.165 -8.506 -19.220 1.00 42.31 173 SER A CA 1
ATOM 1182 C C . SER A 1 173 ? 50.616 -8.516 -18.726 1.00 42.31 173 SER A C 1
ATOM 1184 O O . SER A 1 173 ? 51.323 -7.534 -18.925 1.00 42.31 173 SER A O 1
ATOM 1186 N N . ASN A 1 174 ? 51.135 -9.641 -18.220 1.00 43.88 174 ASN A N 1
ATOM 1187 C CA . ASN A 1 174 ? 52.575 -9.840 -18.003 1.00 43.88 174 ASN A CA 1
ATOM 1188 C C . ASN A 1 174 ? 53.408 -9.923 -19.303 1.00 43.88 174 ASN A C 1
ATOM 1190 O O . ASN A 1 174 ? 54.585 -10.274 -19.263 1.00 43.88 174 ASN A O 1
ATOM 1194 N N . GLY A 1 175 ? 52.828 -9.598 -20.461 1.00 42.81 175 GLY A N 1
ATOM 1195 C CA . GLY A 1 175 ? 53.487 -9.640 -21.763 1.00 42.81 175 GLY A CA 1
ATOM 1196 C C . GLY A 1 175 ? 53.239 -8.410 -22.632 1.00 42.81 175 GLY A C 1
ATOM 1197 O O . GLY A 1 175 ? 53.041 -8.570 -23.833 1.00 42.81 175 GLY A O 1
ATOM 1198 N N . ILE A 1 176 ? 53.251 -7.186 -22.087 1.00 41.31 176 ILE A N 1
ATOM 1199 C CA . ILE A 1 176 ? 53.409 -5.989 -22.933 1.00 41.31 176 ILE A CA 1
ATOM 1200 C C . ILE A 1 176 ? 54.845 -5.989 -23.472 1.00 41.31 176 ILE A C 1
ATOM 1202 O O . ILE A 1 176 ? 55.759 -5.399 -22.905 1.00 41.31 176 ILE A O 1
ATOM 1206 N N . ARG A 1 177 ? 55.061 -6.677 -24.593 1.00 47.72 177 ARG A N 1
ATOM 1207 C CA . ARG A 1 177 ? 56.126 -6.314 -25.526 1.00 47.72 177 ARG A CA 1
ATOM 1208 C C . ARG A 1 177 ? 55.504 -5.371 -26.543 1.00 47.72 177 ARG A C 1
ATOM 1210 O O . ARG A 1 177 ? 54.867 -5.819 -27.491 1.00 47.72 177 ARG A O 1
ATOM 1217 N N . SER A 1 178 ? 55.657 -4.070 -26.310 1.00 38.78 178 SER A N 1
ATOM 1218 C CA . SER A 1 178 ? 55.304 -3.027 -27.273 1.00 38.78 178 SER A CA 1
ATOM 1219 C C . SER A 1 178 ? 55.949 -3.328 -28.633 1.00 38.78 178 SER A C 1
ATOM 1221 O O . SER A 1 178 ? 57.178 -3.421 -28.701 1.00 38.78 178 SER A O 1
ATOM 1223 N N . PRO A 1 179 ? 55.188 -3.445 -29.736 1.00 46.44 179 PRO A N 1
ATOM 1224 C CA . PRO A 1 179 ? 55.762 -3.428 -31.069 1.00 46.44 179 PRO A CA 1
ATOM 1225 C C . PRO A 1 179 ? 55.999 -1.961 -31.432 1.00 46.44 179 PRO A C 1
ATOM 1227 O O . PRO A 1 179 ? 55.186 -1.311 -32.079 1.00 46.44 179 PRO A O 1
ATOM 1230 N N . GLY A 1 180 ? 57.098 -1.407 -30.927 1.00 43.84 180 GLY A N 1
ATOM 1231 C CA . GLY A 1 180 ? 57.419 -0.001 -31.109 1.00 43.84 180 GLY A CA 1
ATOM 1232 C C . GLY A 1 180 ? 58.897 0.263 -30.898 1.00 43.84 180 GLY A C 1
ATOM 1233 O O . GLY A 1 180 ? 59.332 0.486 -29.776 1.00 43.84 180 GLY A O 1
ATOM 1234 N N . ARG A 1 181 ? 59.623 0.303 -32.020 1.00 51.59 181 ARG A N 1
ATOM 1235 C CA . ARG A 1 181 ? 60.966 0.878 -32.190 1.00 51.59 181 ARG A CA 1
ATOM 1236 C C . ARG A 1 181 ? 62.149 0.011 -31.739 1.00 51.59 181 ARG A C 1
ATOM 1238 O O . ARG A 1 181 ? 62.801 0.273 -30.737 1.00 51.59 181 ARG A O 1
ATOM 1245 N N . MET A 1 182 ? 62.535 -0.925 -32.604 1.00 39.34 182 MET A N 1
ATOM 1246 C CA . MET A 1 182 ? 63.949 -1.264 -32.785 1.00 39.34 182 MET A CA 1
ATOM 1247 C C . MET A 1 182 ? 64.368 -0.815 -34.186 1.00 39.34 182 MET A C 1
ATOM 1249 O O . MET A 1 182 ? 64.077 -1.487 -35.170 1.00 39.34 182 MET A O 1
ATOM 1253 N N . SER A 1 183 ? 65.057 0.322 -34.271 1.00 48.44 183 SER A N 1
ATOM 1254 C CA . SER A 1 183 ? 66.058 0.523 -35.318 1.00 48.44 183 SER A CA 1
ATOM 1255 C C . SER A 1 183 ? 67.381 0.021 -34.743 1.00 48.44 183 SER A C 1
ATOM 1257 O O . SER A 1 183 ? 67.900 0.665 -33.833 1.00 48.44 183 SER A O 1
ATOM 1259 N N . PRO A 1 184 ? 67.951 -1.086 -35.238 1.00 45.69 184 PRO A N 1
ATOM 1260 C CA . PRO A 1 184 ? 69.371 -1.317 -35.108 1.00 45.69 184 PRO A CA 1
ATOM 1261 C C . PRO A 1 184 ? 69.995 -1.176 -36.494 1.00 45.69 184 PRO A C 1
ATOM 1263 O O . PRO A 1 184 ? 69.878 -2.045 -37.360 1.00 45.69 184 PRO A O 1
ATOM 1266 N N . THR A 1 185 ? 70.682 -0.055 -36.691 1.00 40.66 185 THR A N 1
ATOM 1267 C CA . THR A 1 185 ? 71.882 -0.023 -37.522 1.00 40.66 185 THR A CA 1
ATOM 1268 C C . THR A 1 185 ? 72.723 -1.251 -37.167 1.00 40.66 185 THR A C 1
ATOM 1270 O O . THR A 1 185 ? 73.092 -1.455 -36.010 1.00 40.66 185 THR A O 1
ATOM 1273 N N . ARG A 1 186 ? 72.973 -2.127 -38.145 1.00 42.12 186 ARG A N 1
ATOM 1274 C CA . ARG A 1 186 ? 73.857 -3.279 -37.960 1.00 42.12 186 ARG A CA 1
ATOM 1275 C C . ARG A 1 186 ? 75.284 -2.756 -37.808 1.00 42.12 186 ARG A C 1
ATOM 1277 O O . ARG A 1 186 ? 75.920 -2.437 -38.804 1.00 42.12 186 ARG A O 1
ATOM 1284 N N . VAL A 1 187 ? 75.782 -2.680 -36.579 1.00 40.91 187 VAL A N 1
ATOM 1285 C CA . VAL A 1 187 ? 77.223 -2.735 -36.325 1.00 40.91 187 VAL A CA 1
ATOM 1286 C C . VAL A 1 187 ? 77.508 -4.151 -35.846 1.00 40.91 187 VAL A C 1
ATOM 1288 O O . VAL A 1 187 ? 77.091 -4.548 -34.761 1.00 40.91 187 VAL A O 1
ATOM 1291 N N . SER A 1 188 ? 78.134 -4.938 -36.719 1.00 43.31 188 SER A N 1
ATOM 1292 C CA . SER A 1 188 ? 78.646 -6.267 -36.404 1.00 43.31 188 SER A CA 1
ATOM 1293 C C . SER A 1 188 ? 79.657 -6.164 -35.269 1.00 43.31 188 SER A C 1
ATOM 1295 O O . SER A 1 188 ? 80.655 -5.468 -35.423 1.00 43.31 188 SER A O 1
ATOM 1297 N N . LEU A 1 189 ? 79.445 -6.898 -34.179 1.00 41.25 189 LEU A N 1
ATOM 1298 C CA . LEU A 1 189 ? 80.526 -7.285 -33.279 1.00 41.25 189 LEU A CA 1
ATOM 1299 C C . LEU A 1 189 ? 80.487 -8.806 -33.131 1.00 41.25 189 LEU A C 1
ATOM 1301 O O . LEU A 1 189 ? 79.675 -9.386 -32.414 1.00 41.25 189 LEU A O 1
ATOM 1305 N N . GLU A 1 190 ? 81.354 -9.413 -33.930 1.00 45.41 190 GLU A N 1
ATOM 1306 C CA . GLU A 1 190 ? 81.789 -10.798 -33.897 1.00 45.41 190 GLU A CA 1
ATOM 1307 C C . GLU A 1 190 ? 82.302 -11.147 -32.494 1.00 45.41 190 GLU A C 1
ATOM 1309 O O . GLU A 1 190 ? 83.236 -10.512 -32.009 1.00 45.41 190 GLU A O 1
ATOM 1314 N N . ASN A 1 191 ? 81.728 -12.161 -31.841 1.00 36.88 191 ASN A N 1
ATOM 1315 C CA . ASN A 1 191 ? 82.467 -12.894 -30.815 1.00 36.88 191 ASN A CA 1
ATOM 1316 C C . ASN A 1 191 ? 81.888 -14.300 -30.616 1.00 36.88 191 ASN A C 1
ATOM 1318 O O . ASN A 1 191 ? 80.982 -14.523 -29.813 1.00 36.88 191 ASN A O 1
ATOM 1322 N N . ARG A 1 192 ? 82.411 -15.270 -31.371 1.00 40.62 192 ARG A N 1
ATOM 1323 C CA . ARG A 1 192 ? 82.286 -16.689 -31.027 1.00 40.62 192 ARG A CA 1
ATOM 1324 C C . ARG A 1 192 ? 83.625 -17.174 -30.501 1.00 40.62 192 ARG A C 1
ATOM 1326 O O . ARG A 1 192 ? 84.498 -17.585 -31.256 1.00 40.62 192 ARG A O 1
ATOM 1333 N N . THR A 1 193 ? 83.753 -17.157 -29.185 1.00 40.97 193 THR A N 1
ATOM 1334 C CA . THR A 1 193 ? 84.753 -17.942 -28.469 1.00 40.97 193 THR A CA 1
ATOM 1335 C C . THR A 1 193 ? 84.327 -19.408 -28.498 1.00 40.97 193 THR A C 1
ATOM 1337 O O . THR A 1 193 ? 83.252 -19.724 -28.003 1.00 40.97 193 THR A O 1
ATOM 1340 N N . THR A 1 194 ? 85.158 -20.304 -29.035 1.00 44.25 194 THR A N 1
ATOM 1341 C CA . THR A 1 194 ? 85.534 -21.561 -28.356 1.00 44.25 194 THR A CA 1
ATOM 1342 C C . THR A 1 194 ? 86.831 -22.131 -28.945 1.00 44.25 194 THR A C 1
ATOM 1344 O O . THR A 1 194 ? 86.933 -22.427 -30.128 1.00 44.25 194 THR A O 1
ATOM 1347 N N . ASN A 1 195 ? 87.823 -22.213 -28.057 1.00 38.50 195 ASN A N 1
ATOM 1348 C CA . ASN A 1 195 ? 88.940 -23.151 -27.929 1.00 38.50 195 ASN A CA 1
ATOM 1349 C C . ASN A 1 195 ? 89.553 -23.846 -29.160 1.00 38.50 195 ASN A C 1
ATOM 1351 O O . ASN A 1 195 ? 88.989 -24.766 -29.737 1.00 38.50 195 ASN A O 1
ATOM 1355 N N . SER A 1 196 ? 90.828 -23.499 -29.381 1.00 42.91 196 SER A N 1
ATOM 1356 C CA . SER A 1 196 ? 92.000 -24.386 -29.253 1.00 42.91 196 SER A CA 1
ATOM 1357 C C . SER A 1 196 ? 91.811 -25.860 -29.629 1.00 42.91 196 SER A C 1
ATOM 1359 O O . SER A 1 196 ? 91.190 -26.607 -28.878 1.00 42.91 196 SER A O 1
ATOM 1361 N N . LEU A 1 197 ? 92.485 -26.281 -30.708 1.00 42.16 197 LEU A N 1
ATOM 1362 C CA . LEU A 1 197 ? 93.489 -27.356 -30.696 1.00 42.16 197 LEU A CA 1
ATOM 1363 C C . LEU A 1 197 ? 94.234 -27.420 -32.048 1.00 42.16 197 LEU A C 1
ATOM 1365 O O . LEU A 1 197 ? 93.621 -27.548 -33.099 1.00 42.16 197 LEU A O 1
ATOM 1369 N N . GLY A 1 198 ? 95.567 -27.338 -31.975 1.00 39.34 198 GLY A N 1
ATOM 1370 C CA . GLY A 1 198 ? 96.535 -28.124 -32.759 1.00 39.34 198 GLY A CA 1
ATOM 1371 C C . GLY A 1 198 ? 96.402 -28.183 -34.285 1.00 39.34 198 GLY A C 1
ATOM 1372 O O . GLY A 1 198 ? 95.593 -28.928 -34.820 1.00 39.34 198 GLY A O 1
ATOM 1373 N N . GLY A 1 199 ? 97.292 -27.481 -34.992 1.00 45.44 199 GLY A N 1
ATOM 1374 C CA . GLY A 1 199 ? 97.329 -27.464 -36.454 1.00 45.44 199 GLY A CA 1
ATOM 1375 C C . GLY A 1 199 ? 97.951 -28.676 -37.153 1.00 45.44 199 GLY A C 1
ATOM 1376 O O . GLY A 1 199 ? 98.482 -29.585 -36.526 1.00 45.44 199 GLY A O 1
ATOM 1377 N N . ARG A 1 200 ? 97.954 -28.609 -38.491 1.00 43.78 200 ARG A N 1
ATOM 1378 C CA . ARG A 1 200 ? 99.047 -29.008 -39.398 1.00 43.78 200 ARG A CA 1
ATOM 1379 C C . ARG A 1 200 ? 98.717 -28.588 -40.840 1.00 43.78 200 ARG A C 1
ATOM 1381 O O . ARG A 1 200 ? 97.560 -28.479 -41.223 1.00 43.78 200 ARG A O 1
ATOM 1388 N N . ARG A 1 201 ? 99.784 -28.259 -41.569 1.00 44.84 201 ARG A N 1
ATOM 1389 C CA . ARG A 1 201 ? 99.872 -27.575 -42.874 1.00 44.84 201 ARG A CA 1
ATOM 1390 C C . ARG A 1 201 ? 99.294 -28.425 -44.026 1.00 44.84 201 ARG A C 1
ATOM 1392 O O . ARG A 1 201 ? 99.385 -29.646 -43.932 1.00 44.84 201 ARG A O 1
ATOM 1399 N N . PRO A 1 202 ? 98.802 -27.816 -45.122 1.00 45.03 202 PRO A N 1
ATOM 1400 C CA . PRO A 1 202 ? 98.482 -28.535 -46.355 1.00 45.03 202 PRO A CA 1
ATOM 1401 C C . PRO A 1 202 ? 99.737 -28.675 -47.225 1.00 45.03 202 PRO A C 1
ATOM 1403 O O . PRO A 1 202 ? 100.544 -27.752 -47.216 1.00 45.03 202 PRO A O 1
ATOM 1406 N N . LEU A 1 203 ? 99.884 -29.778 -47.967 1.00 38.12 203 LEU A N 1
ATOM 1407 C CA . LEU A 1 203 ? 100.565 -29.902 -49.272 1.00 38.12 203 LEU A CA 1
ATOM 1408 C C . LEU A 1 203 ? 100.343 -31.341 -49.828 1.00 38.12 203 LEU A C 1
ATOM 1410 O O . LEU A 1 203 ? 99.996 -32.210 -49.029 1.00 38.12 203 LEU A O 1
ATOM 1414 N N . PRO A 1 204 ? 100.434 -31.545 -51.163 1.00 57.00 204 PRO A N 1
ATOM 1415 C CA . PRO A 1 204 ? 99.742 -32.601 -51.924 1.00 57.00 204 PRO A CA 1
ATOM 1416 C C . PRO A 1 204 ? 100.284 -34.023 -51.758 1.00 57.00 204 PRO A C 1
ATOM 1418 O O . PRO A 1 204 ? 101.471 -34.177 -51.391 1.00 57.00 204 PRO A O 1
#

Foldseek 3Di:
DEDAAEDEADQPDCQFEAEAPAAEEHEYQYAYEYATQAYAYAAPYEYEYYHQAAHAAEHAADVVPAGNYHEDDQQHPPVYPYAYHHNGHHHYDHNVPGDDPDPPPDDDDDDPDDDDDDDQDLPWDFDQDPPRDTDIDRDDPDPVSVVSQVVPFDQDPVRDTDRDRDPDPPPPPPDPPDPDDDDDPDDDDDDDDDDDDDDDDDDD

pLDDT: mean 70.01, std 23.08, range [28.67, 98.62]

Sequence (204 aa):
LSADTTLKLYAPGSNGLIEFISNVTLGGNSAKIIAAETVTIFDGVVVTIGGQLPADVYTGFEGGEVPKANYTGFGGNGSTTGTFAGAGANNPQPIEDAPPFDEAPFVPKAVASGTGATGGGTSTSVVNGRGGKRVPAINIGNTGDLLALLDGAAAGPDGKITLSASTGASRNSNGIRSPGRMSPTRVSLENRTTNSLGGRRPLP

Solvent-accessible surface area (backbone atoms only — not comparable to full-atom values): 12707 Å² total; per-residue (Å²): 102,71,35,95,58,60,39,78,48,77,29,86,46,100,81,16,65,43,75,38,88,53,71,41,58,50,37,42,79,23,50,37,40,40,33,17,31,30,38,37,28,37,70,83,18,44,40,31,26,32,49,84,56,41,28,46,34,16,16,31,55,55,94,78,74,44,52,36,30,33,14,33,61,56,63,31,64,50,80,25,69,1,32,65,32,78,40,25,47,43,58,59,39,54,45,89,73,45,75,62,91,78,61,66,86,80,80,83,79,84,73,83,82,76,89,76,93,78,92,69,81,69,67,55,45,75,42,80,38,94,89,77,41,80,35,59,32,76,69,75,90,50,73,67,52,55,50,46,55,49,78,77,51,69,62,43,100,84,68,48,68,81,84,75,52,58,86,58,77,83,74,68,75,94,64,81,73,76,96,73,85,84,87,72,83,87,74,88,78,90,79,84,88,77,80,90,80,85,90,84,83,91,81,137